Protein AF-A0A098TE13-F1 (afdb_monomer)

Structure (mmCIF, N/CA/C/O backbone):
data_AF-A0A098TE13-F1
#
_entry.id   AF-A0A098TE13-F1
#
loop_
_atom_site.group_PDB
_atom_site.id
_atom_site.type_symbol
_atom_site.label_atom_id
_atom_site.label_alt_id
_atom_site.label_comp_id
_atom_site.label_asym_id
_atom_site.label_entity_id
_atom_site.label_seq_id
_atom_site.pdbx_PDB_ins_code
_atom_site.Cartn_x
_atom_site.Cartn_y
_atom_site.Cartn_z
_atom_site.occupancy
_atom_site.B_iso_or_equiv
_atom_site.auth_seq_id
_atom_site.auth_comp_id
_atom_site.auth_asym_id
_atom_site.auth_atom_id
_atom_site.pdbx_PDB_model_num
ATOM 1 N N . MET A 1 1 ? -8.375 -8.163 -4.486 1.00 88.06 1 MET A N 1
ATOM 2 C CA . MET A 1 1 ? -8.481 -8.149 -3.014 1.00 88.06 1 MET A CA 1
ATOM 3 C C . MET A 1 1 ? -9.708 -7.336 -2.656 1.00 88.06 1 MET A C 1
ATOM 5 O O . MET A 1 1 ? -9.900 -6.307 -3.293 1.00 88.06 1 MET A O 1
ATOM 9 N N . ARG A 1 2 ? -10.515 -7.779 -1.691 1.00 91.25 2 ARG A N 1
ATOM 10 C CA . ARG A 1 2 ? -11.674 -7.034 -1.175 1.00 91.25 2 ARG A CA 1
ATOM 11 C C . ARG A 1 2 ? -11.630 -7.028 0.349 1.00 91.25 2 ARG A C 1
ATOM 13 O O . ARG A 1 2 ? -11.337 -8.060 0.937 1.00 91.25 2 ARG A O 1
ATOM 20 N N . VAL A 1 3 ? -11.891 -5.884 0.976 1.00 93.31 3 VAL A N 1
ATOM 21 C CA . VAL A 1 3 ? -12.069 -5.800 2.432 1.00 93.31 3 VAL A CA 1
ATOM 22 C C . VAL A 1 3 ? -13.539 -6.036 2.764 1.00 93.31 3 VAL A C 1
ATOM 24 O O . VAL A 1 3 ? -14.408 -5.333 2.256 1.00 93.31 3 VAL A O 1
ATOM 27 N N . ASN A 1 4 ? -13.814 -7.033 3.597 1.00 95.44 4 ASN A N 1
ATOM 28 C CA . ASN A 1 4 ? -15.168 -7.346 4.053 1.00 95.44 4 ASN A CA 1
ATOM 29 C C . ASN A 1 4 ? -15.467 -6.613 5.357 1.00 95.44 4 ASN A C 1
ATOM 31 O O . ASN A 1 4 ? -16.554 -6.076 5.540 1.00 95.44 4 ASN A O 1
ATOM 35 N N . ARG A 1 5 ? -14.473 -6.543 6.247 1.00 97.00 5 ARG A N 1
ATOM 36 C CA . ARG A 1 5 ? -14.589 -5.911 7.560 1.00 97.00 5 ARG A CA 1
ATOM 37 C C . ARG A 1 5 ? -13.261 -5.290 7.968 1.00 97.00 5 ARG A C 1
ATOM 39 O O . ARG A 1 5 ? -12.218 -5.894 7.737 1.00 97.00 5 ARG A O 1
ATOM 46 N N . LEU A 1 6 ? -13.291 -4.114 8.589 1.00 98.00 6 LEU A N 1
ATOM 47 C CA . LEU A 1 6 ? -12.129 -3.459 9.194 1.00 98.00 6 LEU A CA 1
ATOM 48 C C . LEU A 1 6 ? -12.367 -3.253 10.693 1.00 98.00 6 LEU A C 1
ATOM 50 O O . LEU A 1 6 ? -13.326 -2.590 11.086 1.00 98.00 6 LEU A O 1
ATOM 54 N N . ASP A 1 7 ? -11.457 -3.769 11.513 1.00 98.00 7 ASP A N 1
ATOM 55 C CA . ASP A 1 7 ? -11.538 -3.765 12.972 1.00 98.00 7 ASP A CA 1
ATOM 56 C C . ASP A 1 7 ? -10.442 -2.870 13.571 1.00 98.00 7 ASP A C 1
ATOM 58 O O . ASP A 1 7 ? -9.271 -3.228 13.678 1.00 98.00 7 ASP A O 1
ATOM 62 N N . LEU A 1 8 ? -10.814 -1.678 14.020 1.00 97.38 8 LEU A N 1
ATOM 63 C CA . LEU A 1 8 ? -9.940 -0.744 14.729 1.00 97.38 8 LEU A CA 1
ATOM 64 C C . LEU A 1 8 ? -10.023 -1.026 16.238 1.00 97.38 8 LEU A C 1
ATOM 66 O O . LEU A 1 8 ? -10.543 -0.221 17.013 1.00 97.38 8 LEU A O 1
ATOM 70 N N . THR A 1 9 ? -9.525 -2.201 16.645 1.00 96.56 9 THR A N 1
ATOM 71 C CA . THR A 1 9 ? -9.597 -2.705 18.029 1.00 96.56 9 THR A CA 1
ATOM 72 C C . THR A 1 9 ? -8.933 -1.744 19.015 1.00 96.56 9 THR A C 1
ATOM 74 O O . THR A 1 9 ? -9.526 -1.359 20.018 1.00 96.56 9 THR A O 1
ATOM 77 N N . ARG A 1 10 ? -7.691 -1.329 18.743 1.00 97.38 10 ARG A N 1
ATOM 78 C CA . ARG A 1 10 ? -6.937 -0.379 19.578 1.00 97.38 10 ARG A CA 1
ATOM 79 C C . ARG A 1 10 ? -6.013 0.434 18.689 1.00 97.38 10 ARG A C 1
ATOM 81 O O . ARG A 1 10 ? -4.853 0.070 18.498 1.00 97.38 10 ARG A O 1
ATOM 88 N N . TYR A 1 11 ? -6.529 1.504 18.093 1.00 97.50 11 TYR A N 1
ATOM 89 C CA . TYR A 1 11 ? -5.761 2.288 17.128 1.00 97.50 11 TYR A CA 1
ATOM 90 C C . TYR A 1 11 ? -6.202 3.748 17.079 1.00 97.50 11 TYR A C 1
ATOM 92 O O . TYR A 1 11 ? -7.371 4.054 16.832 1.00 97.50 11 TYR A O 1
ATOM 100 N N . GLY A 1 12 ? -5.259 4.671 17.278 1.00 95.19 12 GLY A N 1
ATOM 101 C CA . GLY A 1 12 ? -5.549 6.097 17.307 1.00 95.19 12 GLY A CA 1
ATOM 102 C C . GLY A 1 12 ? -6.627 6.409 18.338 1.00 95.19 12 GLY A C 1
ATOM 103 O O . GLY A 1 12 ? -6.461 6.129 19.520 1.00 95.19 12 GLY A O 1
ATOM 104 N N . LYS A 1 13 ? -7.744 6.975 17.870 1.00 95.06 13 LYS A N 1
ATOM 105 C CA . LYS A 1 13 ? -8.897 7.351 18.702 1.00 95.06 13 LYS A CA 1
ATOM 106 C C . LYS A 1 13 ? -9.920 6.232 18.876 1.00 95.06 13 LYS A C 1
ATOM 108 O O . LYS A 1 13 ? -10.878 6.408 19.621 1.00 95.06 13 LYS A O 1
ATOM 113 N N . PHE A 1 14 ? -9.768 5.132 18.146 1.00 96.62 14 PHE A N 1
ATOM 114 C CA . PHE A 1 14 ? -10.732 4.044 18.131 1.00 96.62 14 PHE A CA 1
ATOM 115 C C . PHE A 1 14 ? -10.405 3.011 19.205 1.00 96.62 14 PHE A C 1
ATOM 117 O O . PHE A 1 14 ? -9.239 2.673 19.426 1.00 96.62 14 PHE A O 1
ATOM 124 N N . THR A 1 15 ? -11.458 2.503 19.836 1.00 97.25 15 THR A N 1
ATOM 125 C CA . THR A 1 15 ? -11.429 1.373 20.763 1.00 97.25 15 THR A CA 1
ATOM 126 C C . THR A 1 15 ? -12.583 0.462 20.376 1.00 97.25 15 THR A C 1
ATOM 128 O O . THR A 1 15 ? -13.727 0.913 20.389 1.00 97.25 15 THR A O 1
ATOM 131 N N . ASP A 1 16 ? -12.269 -0.772 19.990 1.00 96.88 16 ASP A N 1
ATOM 132 C CA . ASP A 1 16 ? -13.213 -1.816 19.583 1.00 96.88 16 ASP A CA 1
ATOM 133 C C . ASP A 1 16 ? -14.245 -1.337 18.543 1.00 96.88 16 ASP A C 1
ATOM 135 O O . ASP A 1 16 ? -15.436 -1.634 18.628 1.00 96.88 16 ASP A O 1
ATOM 139 N N . HIS A 1 17 ? -13.784 -0.555 17.557 1.00 96.88 17 HIS A N 1
ATOM 140 C CA . HIS A 1 17 ? -14.633 -0.046 16.482 1.00 96.88 17 HIS A CA 1
ATOM 141 C C . HIS A 1 17 ? -14.510 -0.907 15.226 1.00 96.88 17 HIS A C 1
ATOM 143 O O . HIS A 1 17 ? -13.407 -1.104 14.723 1.00 96.88 17 HIS A O 1
ATOM 149 N N . THR A 1 18 ? -15.643 -1.347 14.690 1.00 97.12 18 THR A N 1
ATOM 150 C CA . THR A 1 18 ? -15.711 -2.198 13.500 1.00 97.12 18 THR A CA 1
ATOM 151 C C . THR A 1 18 ? -16.524 -1.526 12.405 1.00 97.12 18 THR A C 1
ATOM 153 O O . THR A 1 18 ? -17.584 -0.953 12.664 1.00 97.12 18 THR A O 1
ATOM 156 N N . ILE A 1 19 ? -16.030 -1.635 11.176 1.00 96.50 19 ILE A N 1
ATOM 157 C CA . ILE A 1 19 ? -16.737 -1.242 9.962 1.00 96.50 19 ILE A CA 1
ATOM 158 C C . ILE A 1 19 ? -16.922 -2.487 9.114 1.00 96.50 19 ILE A C 1
ATOM 160 O O . ILE A 1 19 ? -15.952 -3.069 8.634 1.00 96.50 19 ILE A O 1
ATOM 164 N N . ASP A 1 20 ? -18.178 -2.883 8.957 1.00 95.94 20 ASP A N 1
ATOM 165 C CA . ASP A 1 20 ? -18.595 -4.004 8.127 1.00 95.94 20 ASP A CA 1
ATOM 166 C C . ASP A 1 20 ? -19.061 -3.474 6.764 1.00 95.94 20 ASP A C 1
ATOM 168 O O . ASP A 1 20 ? -19.946 -2.617 6.686 1.00 95.94 20 ASP A O 1
ATOM 172 N N . PHE A 1 21 ? -18.431 -3.957 5.696 1.00 94.12 21 PHE A N 1
ATOM 173 C CA . PHE A 1 21 ? -18.768 -3.626 4.313 1.00 94.12 21 PHE A CA 1
ATOM 174 C C . PHE A 1 21 ? -19.781 -4.617 3.718 1.00 94.12 21 PHE A C 1
ATOM 176 O O . PHE A 1 21 ? -20.260 -4.424 2.603 1.00 94.12 21 PHE A O 1
ATOM 183 N N . GLY A 1 22 ? -20.158 -5.661 4.457 1.00 90.44 22 GLY A N 1
ATOM 184 C CA . GLY A 1 22 ? -21.118 -6.669 4.034 1.00 90.44 22 GLY A CA 1
ATOM 185 C C . GLY A 1 22 ? -20.612 -7.546 2.886 1.00 90.44 22 GLY A C 1
ATOM 186 O O . GLY A 1 22 ? -19.499 -7.395 2.373 1.00 90.44 22 GLY A O 1
ATOM 187 N N . ALA A 1 23 ? -21.455 -8.489 2.467 1.00 87.94 23 ALA A N 1
ATOM 188 C CA . ALA A 1 23 ? -21.165 -9.373 1.343 1.00 87.94 23 ALA A CA 1
ATOM 189 C C . ALA A 1 23 ? -21.354 -8.657 -0.002 1.00 87.94 23 ALA A C 1
ATOM 191 O O . ALA A 1 23 ? -22.304 -7.893 -0.188 1.00 87.94 23 ALA A O 1
ATOM 192 N N . HIS A 1 24 ? -20.489 -8.967 -0.968 1.00 85.94 24 HIS A N 1
ATOM 193 C CA . HIS A 1 24 ? -20.655 -8.495 -2.338 1.00 85.94 24 HIS A CA 1
ATOM 194 C C . HIS A 1 24 ? -21.926 -9.093 -2.971 1.00 85.94 24 HIS A C 1
ATOM 196 O O . HIS A 1 24 ? -22.079 -10.314 -3.049 1.00 85.94 24 HIS A O 1
ATOM 202 N N .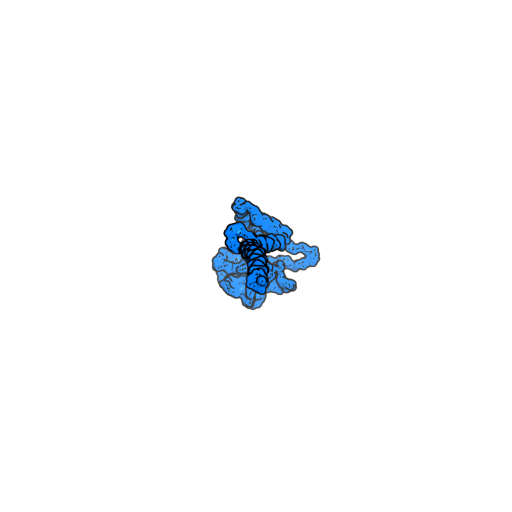 ALA A 1 25 ? -22.836 -8.238 -3.445 1.00 82.19 25 ALA A N 1
ATOM 203 C CA . ALA A 1 25 ? -24.060 -8.667 -4.115 1.00 82.19 25 ALA A CA 1
ATOM 204 C C . ALA A 1 25 ? -23.790 -9.012 -5.596 1.00 82.19 25 ALA A C 1
ATOM 206 O O . ALA A 1 25 ? -23.314 -8.145 -6.336 1.00 82.19 25 ALA A O 1
ATOM 207 N N . PRO A 1 26 ? -24.138 -10.225 -6.076 1.00 81.38 26 PRO A N 1
ATOM 208 C CA . PRO A 1 26 ? -23.951 -10.599 -7.476 1.00 81.38 26 PRO A CA 1
ATOM 209 C C . PRO A 1 26 ? -24.656 -9.626 -8.430 1.00 81.38 26 PRO A C 1
ATOM 211 O O . PRO A 1 26 ? -25.863 -9.409 -8.329 1.00 81.38 26 PRO A O 1
ATOM 214 N N . GLY A 1 27 ? -23.903 -9.046 -9.368 1.00 81.00 27 GLY A N 1
ATOM 215 C CA . GLY A 1 27 ? -24.423 -8.084 -10.349 1.00 81.00 27 GLY A CA 1
ATOM 216 C C . GLY A 1 27 ? -24.595 -6.651 -9.828 1.00 81.00 27 GLY A C 1
ATOM 217 O O . GLY A 1 27 ? -25.074 -5.799 -10.576 1.00 81.00 27 GLY A O 1
ATOM 218 N N . GLY A 1 28 ? -24.208 -6.374 -8.578 1.00 82.31 28 GLY A N 1
ATOM 219 C CA . GLY A 1 28 ? -24.191 -5.037 -7.985 1.00 82.31 28 GLY A CA 1
ATOM 220 C C . GLY A 1 28 ? -22.817 -4.359 -8.042 1.00 82.31 28 GLY A C 1
ATOM 221 O O . GLY A 1 28 ? -21.793 -4.991 -8.296 1.00 82.31 28 GLY A O 1
ATOM 222 N N . CYS A 1 29 ? -22.794 -3.050 -7.785 1.00 85.56 29 CYS A N 1
ATOM 223 C CA . CYS A 1 29 ? -21.560 -2.293 -7.568 1.00 85.56 29 CYS A CA 1
ATOM 224 C C . CYS A 1 29 ? -21.095 -2.447 -6.110 1.00 85.56 29 CYS A C 1
ATOM 226 O O . CYS A 1 29 ? -21.915 -2.384 -5.197 1.00 85.56 29 CYS A O 1
ATOM 228 N N . ASP A 1 30 ? -19.789 -2.612 -5.895 1.00 88.12 30 ASP A N 1
ATOM 229 C CA . ASP A 1 30 ? -19.157 -2.744 -4.573 1.00 88.12 30 ASP A CA 1
ATOM 230 C C . ASP A 1 30 ? -18.579 -1.393 -4.111 1.00 88.12 30 ASP A C 1
ATOM 232 O O . ASP A 1 30 ? -17.371 -1.219 -3.959 1.00 88.12 30 ASP A O 1
ATOM 236 N N . LEU A 1 31 ? -19.451 -0.385 -3.993 1.00 88.94 31 LEU A N 1
ATOM 237 C CA . LEU A 1 31 ? -19.089 0.978 -3.595 1.00 88.94 31 LEU A CA 1
ATOM 238 C C . LEU A 1 31 ? -19.572 1.267 -2.173 1.00 88.94 31 LEU A C 1
ATOM 240 O O . LEU A 1 31 ? -20.774 1.284 -1.906 1.00 88.94 31 LEU A O 1
ATOM 244 N N . HIS A 1 32 ? -18.633 1.596 -1.289 1.00 90.06 32 HIS A N 1
ATOM 245 C CA . HIS A 1 32 ? -18.914 1.975 0.093 1.00 90.06 32 HIS A CA 1
ATOM 246 C C . HIS A 1 32 ? -18.490 3.420 0.353 1.00 90.06 32 HIS A C 1
ATOM 248 O O . HIS A 1 32 ? -17.378 3.822 0.014 1.00 90.06 32 HIS A O 1
ATOM 254 N N . ILE A 1 33 ? -19.369 4.203 0.984 1.00 90.94 33 ILE A N 1
ATOM 255 C CA . ILE A 1 33 ? -19.099 5.598 1.347 1.00 90.94 33 ILE A CA 1
ATOM 256 C C . ILE A 1 33 ? -19.052 5.706 2.869 1.00 90.94 33 ILE A C 1
ATOM 258 O O . ILE A 1 33 ? -20.076 5.597 3.542 1.00 90.94 33 ILE A O 1
ATOM 262 N N . VAL A 1 34 ? -17.861 5.967 3.409 1.00 90.31 34 VAL A N 1
ATOM 263 C CA . VAL A 1 34 ? -17.668 6.278 4.830 1.00 90.31 34 VAL A CA 1
ATOM 264 C C . VAL A 1 34 ? -17.617 7.793 4.988 1.00 90.31 34 VAL A C 1
ATOM 266 O O . VAL A 1 34 ? -16.667 8.443 4.554 1.00 90.31 34 VAL A O 1
ATOM 269 N N . TYR A 1 35 ? -18.640 8.370 5.615 1.00 91.25 35 TYR A N 1
ATOM 270 C CA . TYR A 1 35 ? -18.755 9.815 5.799 1.00 91.25 35 TYR A CA 1
ATOM 271 C C . TYR A 1 35 ? -18.987 10.182 7.266 1.00 91.25 35 TYR A C 1
ATOM 273 O O . TYR A 1 35 ? -19.391 9.367 8.090 1.00 91.25 35 TYR A O 1
ATOM 281 N N . GLY A 1 36 ? -18.706 11.437 7.599 1.00 89.94 36 GLY A N 1
ATOM 282 C CA . GLY A 1 36 ? -18.908 11.979 8.937 1.00 89.94 36 GLY A CA 1
ATOM 283 C C . GLY A 1 36 ? -18.271 13.360 9.081 1.00 89.94 36 GLY A C 1
ATOM 284 O O . GLY A 1 36 ? -17.546 13.785 8.174 1.00 89.94 36 GLY A O 1
ATOM 285 N N . PRO A 1 37 ? -18.497 14.055 10.209 1.00 90.88 37 PRO A N 1
ATOM 286 C CA . PRO A 1 37 ? -17.902 15.362 10.486 1.00 90.88 37 PRO A CA 1
ATOM 287 C C . PRO A 1 37 ? -16.369 15.371 10.396 1.00 90.88 37 PRO A C 1
ATOM 289 O O . PRO A 1 37 ? -15.708 14.322 10.400 1.00 90.88 37 PRO A O 1
ATOM 292 N N . ASN A 1 38 ? -15.775 16.563 10.332 1.00 85.00 38 ASN A N 1
ATOM 293 C CA . ASN A 1 38 ? -14.333 16.702 10.547 1.00 85.00 38 ASN A CA 1
ATOM 294 C C . ASN A 1 38 ? -13.958 16.120 11.916 1.00 85.00 38 ASN A C 1
ATOM 296 O O . ASN A 1 38 ? -14.789 16.065 12.818 1.00 85.00 38 ASN A O 1
ATOM 300 N N . GLU A 1 39 ? -12.748 15.564 12.020 1.00 85.75 39 GLU A N 1
ATOM 301 C CA . GLU A 1 39 ? -12.248 14.891 13.235 1.00 85.75 39 GLU A CA 1
ATOM 302 C C . GLU A 1 39 ? -13.025 13.625 13.656 1.00 85.75 39 GLU A C 1
ATOM 304 O O . GLU A 1 39 ? -12.650 12.940 14.613 1.00 85.75 39 GLU A O 1
ATOM 309 N N . ALA A 1 40 ? -14.032 13.193 12.883 1.00 87.12 40 ALA A N 1
ATOM 310 C CA . ALA A 1 40 ? -14.743 11.930 13.108 1.00 87.12 40 ALA A CA 1
ATOM 311 C C . ALA A 1 40 ? -13.833 10.690 13.019 1.00 87.12 40 ALA A C 1
ATOM 313 O O . ALA A 1 40 ? -14.211 9.626 13.496 1.00 87.12 40 ALA A O 1
ATOM 314 N N . GLY A 1 41 ? -12.594 10.840 12.537 1.00 89.62 41 GLY A N 1
ATOM 315 C CA . GLY A 1 41 ? -11.587 9.777 12.495 1.00 89.62 41 GLY A CA 1
ATOM 316 C C . GLY A 1 41 ? -11.429 9.128 11.125 1.00 89.62 41 GLY A C 1
ATOM 317 O O . GLY A 1 41 ? -10.791 8.091 11.038 1.00 89.62 41 GLY A O 1
ATOM 318 N N . LYS A 1 42 ? -11.965 9.735 10.058 1.00 91.50 42 LYS A N 1
ATOM 319 C CA . LYS A 1 42 ? -11.839 9.240 8.674 1.00 91.50 42 LYS A CA 1
ATOM 320 C C . LYS A 1 42 ? -10.372 9.068 8.254 1.00 91.50 42 LYS A C 1
ATOM 322 O O . LYS A 1 42 ? -9.984 8.000 7.800 1.00 91.50 42 LYS A O 1
ATOM 327 N N . SER A 1 43 ? -9.533 10.076 8.506 1.00 88.88 43 SER A N 1
ATOM 328 C CA . SER A 1 43 ? -8.092 10.001 8.222 1.00 88.88 43 SER A CA 1
ATOM 329 C C . SER A 1 43 ? -7.383 8.970 9.106 1.00 88.88 43 SER A C 1
ATOM 331 O O . SER A 1 43 ? -6.502 8.257 8.637 1.00 88.88 43 SER A O 1
ATOM 333 N N . THR A 1 44 ? -7.792 8.839 10.374 1.00 93.00 44 THR A N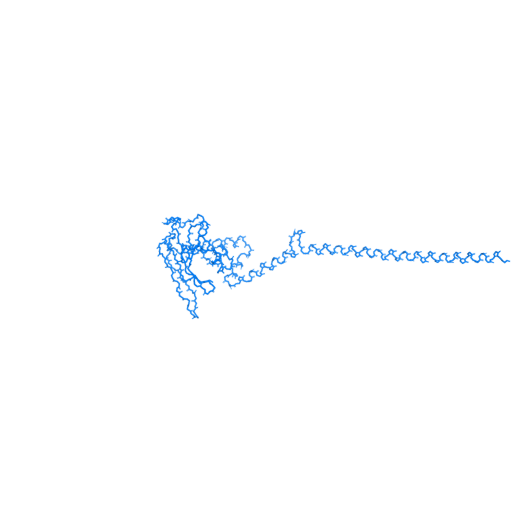 1
ATOM 334 C CA . THR A 1 44 ? -7.276 7.809 11.293 1.00 93.00 44 THR A CA 1
ATOM 335 C C . THR A 1 44 ? -7.624 6.402 10.807 1.00 93.00 44 THR A C 1
ATOM 337 O O . THR A 1 44 ? -6.771 5.526 10.824 1.00 93.00 44 THR A O 1
ATOM 340 N N . LEU A 1 45 ? -8.854 6.189 10.342 1.00 93.94 45 LEU A N 1
ATOM 341 C CA . LEU A 1 45 ? -9.328 4.931 9.769 1.00 93.94 45 LEU A CA 1
ATOM 342 C C . LEU A 1 45 ? -8.525 4.568 8.522 1.00 93.94 45 LEU A C 1
ATOM 344 O O . LEU A 1 45 ? -8.026 3.450 8.431 1.00 93.94 45 LEU A O 1
ATOM 348 N N . PHE A 1 46 ? -8.346 5.516 7.599 1.00 91.94 46 PHE A N 1
ATOM 349 C CA . PHE A 1 46 ? -7.566 5.283 6.385 1.00 91.94 46 PHE A CA 1
ATOM 350 C C . PHE A 1 46 ? -6.103 4.942 6.699 1.00 91.94 46 PHE A C 1
ATOM 352 O O . PHE A 1 46 ? -5.547 4.002 6.139 1.00 91.94 46 PHE A O 1
ATOM 359 N N . ASN A 1 47 ? -5.489 5.634 7.661 1.00 92.75 47 ASN A N 1
ATOM 360 C CA . ASN A 1 47 ? -4.145 5.278 8.116 1.00 92.75 47 ASN A CA 1
ATOM 361 C C . ASN A 1 47 ? -4.100 3.911 8.806 1.00 92.75 47 ASN A C 1
ATOM 363 O O . ASN A 1 47 ? -3.145 3.171 8.595 1.00 92.75 47 ASN A O 1
ATOM 367 N N . GLY A 1 48 ? -5.140 3.543 9.559 1.00 95.25 48 GLY A N 1
ATOM 368 C CA . GLY A 1 48 ? -5.274 2.204 10.129 1.00 95.25 48 GLY A CA 1
ATOM 369 C C . GLY A 1 48 ? -5.329 1.119 9.052 1.00 95.25 48 GLY A C 1
ATOM 370 O O . GLY A 1 48 ? -4.665 0.094 9.176 1.00 95.25 48 GLY A O 1
ATOM 371 N N . TRP A 1 49 ? -6.038 1.375 7.950 1.00 95.12 49 TRP A N 1
ATOM 372 C CA . TRP A 1 49 ? -6.035 0.497 6.780 1.00 95.12 49 TRP A CA 1
ATOM 373 C C . TRP A 1 49 ? -4.635 0.356 6.161 1.00 95.12 49 TRP A C 1
ATOM 375 O O . TRP A 1 49 ? -4.167 -0.760 5.945 1.00 95.12 49 TRP A O 1
ATOM 385 N N . LEU A 1 50 ? -3.919 1.462 5.940 1.00 93.56 50 LEU A N 1
ATOM 386 C CA . LEU A 1 50 ? -2.545 1.404 5.423 1.00 93.56 50 LEU A CA 1
ATOM 387 C C . LEU A 1 50 ? -1.595 0.671 6.382 1.00 93.56 50 LEU A C 1
ATOM 389 O O . LEU A 1 50 ? -0.747 -0.107 5.949 1.00 93.56 50 LEU A O 1
ATOM 393 N N . ASP A 1 51 ? -1.727 0.897 7.686 1.00 95.69 51 ASP A N 1
ATOM 394 C CA . ASP A 1 51 ? -0.910 0.242 8.706 1.00 95.69 51 ASP A CA 1
ATOM 395 C C . ASP A 1 51 ? -1.193 -1.258 8.805 1.00 95.69 51 ASP A C 1
ATOM 397 O O . ASP A 1 51 ? -0.271 -2.038 9.039 1.00 95.69 51 ASP A O 1
ATOM 401 N N . LEU A 1 52 ? -2.434 -1.691 8.587 1.00 96.31 52 LEU A N 1
ATOM 402 C CA . LEU A 1 52 ? -2.762 -3.107 8.460 1.00 96.31 52 LEU A CA 1
ATOM 403 C C . LEU A 1 52 ? -2.007 -3.737 7.278 1.00 96.31 52 LEU A C 1
ATOM 405 O O . LEU A 1 52 ? -1.329 -4.755 7.459 1.00 96.31 52 LEU A O 1
ATOM 409 N N . LEU A 1 53 ? -2.090 -3.105 6.102 1.00 93.56 53 LEU A N 1
ATOM 410 C CA . LEU A 1 53 ? -1.489 -3.596 4.859 1.00 93.56 53 LEU A CA 1
ATOM 411 C C . LEU A 1 53 ? 0.043 -3.634 4.906 1.00 93.56 53 LEU A C 1
ATOM 413 O O . LEU A 1 53 ? 0.644 -4.646 4.554 1.00 93.56 53 LEU A O 1
ATOM 417 N N . PHE A 1 54 ? 0.669 -2.548 5.361 1.00 92.88 54 PHE A N 1
ATOM 418 C CA . PHE A 1 54 ? 2.115 -2.321 5.225 1.00 92.88 54 PHE A CA 1
ATOM 419 C C . PHE A 1 54 ? 2.882 -2.371 6.552 1.00 92.88 54 PHE A C 1
ATOM 421 O O . PHE A 1 54 ? 4.104 -2.236 6.574 1.00 92.88 54 PHE A O 1
ATOM 428 N N . GLY A 1 55 ? 2.175 -2.569 7.663 1.00 94.75 55 GLY A N 1
ATOM 429 C CA . GLY A 1 55 ? 2.735 -2.572 9.007 1.00 94.75 55 GLY A CA 1
ATOM 430 C C . GLY A 1 55 ? 2.660 -1.212 9.704 1.00 94.75 55 GLY A C 1
ATOM 431 O O . GLY A 1 55 ? 2.665 -0.149 9.083 1.00 94.75 55 GLY A O 1
ATOM 432 N N . ILE A 1 56 ? 2.620 -1.252 11.039 1.00 95.25 56 ILE A N 1
ATOM 433 C CA . ILE A 1 56 ? 2.633 -0.049 11.878 1.00 95.25 56 ILE A CA 1
ATOM 434 C C . ILE A 1 56 ? 4.084 0.427 12.040 1.00 95.25 56 ILE A C 1
ATOM 436 O O . ILE A 1 56 ? 4.904 -0.233 12.698 1.00 95.25 56 ILE A O 1
ATOM 440 N N . GLY A 1 57 ? 4.382 1.604 11.481 1.00 90.56 57 GLY A N 1
ATOM 441 C CA . GLY A 1 57 ? 5.715 2.215 11.467 1.00 90.56 57 GLY A CA 1
ATOM 442 C C . GLY A 1 57 ? 6.376 2.320 12.847 1.00 90.56 57 GLY A C 1
ATOM 443 O O . GLY A 1 57 ? 5.707 2.313 13.880 1.00 90.56 57 GLY A O 1
ATOM 444 N N . ALA A 1 58 ? 7.713 2.379 12.889 1.00 89.12 58 ALA A N 1
ATOM 445 C CA . ALA A 1 58 ? 8.499 2.405 14.131 1.00 89.12 58 ALA A CA 1
ATOM 446 C C . ALA A 1 58 ? 8.055 3.512 15.105 1.00 89.12 58 ALA A C 1
ATOM 448 O O . ALA A 1 58 ? 7.917 3.252 16.300 1.00 89.12 58 ALA A O 1
ATOM 449 N N . GLN A 1 59 ? 7.781 4.702 14.570 1.00 88.62 59 GLN A N 1
ATOM 450 C CA . GLN A 1 59 ? 7.250 5.857 15.285 1.00 88.62 59 GLN A CA 1
ATOM 451 C C . GLN A 1 59 ? 5.868 6.197 14.718 1.00 88.62 59 GLN A C 1
ATOM 453 O O . GLN A 1 59 ? 5.753 6.968 13.772 1.00 88.62 59 GLN A O 1
ATOM 458 N N . SER A 1 60 ? 4.822 5.567 15.253 1.00 90.69 60 SER A N 1
ATOM 459 C CA . SER A 1 60 ? 3.445 5.857 14.844 1.00 90.69 60 SER A CA 1
ATOM 460 C C . SER A 1 60 ? 2.866 6.959 15.726 1.00 90.69 60 SER A C 1
ATOM 462 O O . SER A 1 60 ? 2.903 6.849 16.950 1.00 90.69 60 SER A O 1
ATOM 464 N N . SER A 1 61 ? 2.292 7.996 15.116 1.00 92.50 61 SER A N 1
ATOM 465 C CA . SER A 1 61 ? 1.572 9.066 15.821 1.00 92.50 61 SER A CA 1
ATOM 466 C C . SER A 1 61 ? 0.187 8.635 16.325 1.00 92.50 61 SER A C 1
ATOM 468 O O . SER A 1 61 ? -0.465 9.385 17.046 1.00 92.50 61 SER A O 1
ATOM 470 N N . TYR A 1 62 ? -0.268 7.422 15.992 1.00 94.19 62 TYR A N 1
ATOM 471 C CA . TYR A 1 62 ? -1.591 6.896 16.347 1.00 94.19 62 TYR A CA 1
ATOM 472 C C . TYR A 1 62 ? -1.625 6.142 17.689 1.00 94.19 62 TYR A C 1
ATOM 474 O O . TYR A 1 62 ? -2.540 5.361 17.944 1.00 94.19 62 TYR A O 1
ATOM 482 N N . ASN A 1 63 ? -0.647 6.371 18.567 1.00 93.62 63 ASN A N 1
ATOM 483 C CA . ASN A 1 63 ? -0.559 5.759 19.899 1.00 93.62 63 ASN A CA 1
ATOM 484 C C . ASN A 1 63 ? -1.097 6.647 21.038 1.00 93.62 63 ASN A C 1
ATOM 486 O O . ASN A 1 63 ? -0.867 6.350 22.209 1.00 93.62 63 ASN A O 1
ATOM 490 N N . PHE A 1 64 ? -1.786 7.744 20.717 1.00 92.00 64 PHE A N 1
ATOM 491 C CA . PHE A 1 64 ? -2.188 8.755 21.701 1.00 92.00 64 PHE A CA 1
ATOM 492 C C . PHE A 1 64 ? -3.174 8.246 22.765 1.00 92.00 64 PHE A C 1
ATOM 494 O O . PHE A 1 64 ? -3.100 8.690 23.906 1.00 92.00 64 PHE A O 1
ATOM 501 N N . LEU A 1 65 ? -4.072 7.314 22.420 1.00 95.25 65 LEU A N 1
ATOM 502 C CA . LEU A 1 65 ? -4.961 6.651 23.388 1.00 95.25 65 LEU A CA 1
ATOM 503 C C . LEU A 1 65 ? -4.432 5.276 23.817 1.00 95.25 65 LEU A C 1
ATOM 505 O O . LEU A 1 65 ? -4.611 4.864 24.962 1.00 95.25 65 LEU A O 1
ATOM 509 N N . HIS A 1 66 ? -3.774 4.566 22.897 1.00 96.00 66 HIS A N 1
ATOM 510 C CA . HIS A 1 66 ? -3.335 3.183 23.079 1.00 96.00 66 HIS A CA 1
ATOM 511 C C . HIS A 1 66 ? -1.811 3.083 22.964 1.00 96.00 66 HIS A C 1
ATOM 513 O O . HIS A 1 66 ? -1.275 3.298 21.875 1.00 96.00 66 HIS A O 1
ATOM 519 N N . PRO A 1 67 ? -1.093 2.704 24.039 1.00 95.12 67 PRO A N 1
ATOM 520 C CA . PRO A 1 67 ? 0.348 2.482 23.979 1.00 95.12 67 PRO A CA 1
ATOM 521 C C . PRO A 1 67 ? 0.729 1.436 22.929 1.00 95.12 67 PRO A C 1
ATOM 523 O O . PRO A 1 67 ? -0.020 0.488 22.693 1.00 95.12 67 PRO A O 1
ATOM 526 N N . TYR A 1 68 ? 1.934 1.552 22.362 1.00 95.81 68 TYR A N 1
ATOM 527 C CA . TYR A 1 68 ? 2.429 0.667 21.299 1.00 95.81 68 TYR A CA 1
ATOM 528 C C . TYR A 1 68 ? 2.166 -0.832 21.515 1.00 95.81 68 TYR A C 1
ATOM 530 O O . TYR A 1 68 ? 1.631 -1.446 20.596 1.00 95.81 68 TYR A O 1
ATOM 538 N N . PRO A 1 69 ? 2.445 -1.444 22.686 1.00 95.25 69 PRO A N 1
ATOM 539 C CA . PRO A 1 69 ? 2.212 -2.880 22.879 1.00 95.25 69 PRO A CA 1
ATOM 540 C C . PRO A 1 69 ? 0.748 -3.311 22.731 1.00 95.25 69 PRO A C 1
ATOM 542 O O . PRO A 1 69 ? 0.482 -4.482 22.475 1.00 95.25 69 PRO A O 1
ATOM 545 N N . ASN A 1 70 ? -0.185 -2.371 22.885 1.00 95.69 70 ASN A N 1
ATOM 546 C CA . ASN A 1 70 ? -1.619 -2.621 22.839 1.00 95.69 70 ASN A CA 1
ATOM 547 C C . ASN A 1 70 ? -2.225 -2.301 21.470 1.00 95.69 70 ASN A C 1
ATOM 549 O O . ASN A 1 70 ? -3.395 -2.611 21.262 1.00 95.69 70 ASN A O 1
ATOM 553 N N . MET A 1 71 ? -1.477 -1.666 20.560 1.00 97.75 71 MET A N 1
ATOM 554 C CA . MET A 1 71 ? -2.009 -1.288 19.255 1.00 97.75 71 MET A CA 1
ATOM 555 C C . MET A 1 71 ? -2.335 -2.525 18.422 1.00 97.75 71 MET A C 1
ATOM 557 O O . MET A 1 71 ? -1.476 -3.390 18.217 1.00 97.75 71 MET A O 1
ATOM 561 N N . ARG A 1 72 ? -3.571 -2.579 17.923 1.00 97.81 72 ARG A N 1
ATOM 562 C CA . ARG A 1 72 ? -4.110 -3.717 17.177 1.00 97.81 72 ARG A CA 1
ATOM 563 C C . ARG A 1 72 ? -5.141 -3.251 16.157 1.00 97.81 72 ARG A C 1
ATOM 565 O O . ARG A 1 72 ? -6.045 -2.486 16.498 1.00 97.81 72 ARG A O 1
ATOM 572 N N . ILE A 1 73 ? -4.992 -3.742 14.932 1.00 98.25 73 ILE A N 1
ATOM 573 C CA . ILE A 1 73 ? -5.886 -3.504 13.799 1.00 98.25 73 ILE A CA 1
ATOM 574 C C . ILE A 1 73 ? -6.197 -4.868 13.191 1.00 98.25 73 ILE A C 1
ATOM 576 O O . ILE A 1 73 ? -5.267 -5.611 12.896 1.00 98.25 73 ILE A O 1
ATOM 580 N N . GLY A 1 74 ? -7.464 -5.212 13.025 1.00 98.00 74 GLY A N 1
ATOM 581 C CA . GLY A 1 74 ? -7.912 -6.431 12.363 1.00 98.00 74 GLY A CA 1
ATOM 582 C C . GLY A 1 74 ? -8.627 -6.132 11.053 1.00 98.00 74 GLY A C 1
ATOM 583 O O . GLY A 1 74 ? -9.060 -5.003 10.824 1.00 98.00 74 GLY A O 1
ATOM 584 N N . ALA A 1 75 ? -8.752 -7.134 10.195 1.00 97.94 75 ALA A N 1
ATOM 585 C CA . ALA A 1 75 ? -9.670 -7.110 9.070 1.00 97.94 75 ALA A CA 1
ATOM 586 C C . ALA A 1 75 ? -9.975 -8.519 8.572 1.00 97.94 75 ALA A C 1
ATOM 588 O O . ALA A 1 75 ? -9.105 -9.393 8.574 1.00 97.94 75 ALA A O 1
ATOM 589 N N . GLU A 1 76 ? -11.170 -8.663 8.014 1.00 97.06 76 GLU A N 1
ATOM 590 C CA . GLU A 1 76 ? -11.529 -9.791 7.168 1.00 97.06 76 GLU A CA 1
ATOM 591 C C . GLU A 1 76 ? -11.373 -9.369 5.701 1.00 97.06 76 GLU A C 1
ATOM 593 O O . GLU A 1 76 ? -11.937 -8.356 5.268 1.00 97.06 76 GLU A O 1
ATOM 598 N N . ILE A 1 77 ? -10.565 -10.111 4.942 1.00 95.25 77 ILE A N 1
ATOM 599 C CA . ILE A 1 77 ? -10.190 -9.765 3.568 1.00 95.25 77 ILE A CA 1
ATOM 600 C C . ILE A 1 77 ? -10.328 -10.990 2.664 1.00 95.25 77 ILE A C 1
ATOM 602 O O . ILE A 1 77 ? -9.799 -12.061 2.967 1.00 95.25 77 ILE A O 1
ATOM 606 N N . ASP A 1 78 ? -10.952 -10.797 1.504 1.00 92.38 78 ASP A N 1
ATOM 607 C CA . ASP A 1 78 ? -10.982 -11.778 0.424 1.00 92.38 78 ASP A CA 1
ATOM 608 C C . ASP A 1 78 ? -9.773 -11.600 -0.506 1.00 92.38 78 ASP A C 1
ATOM 610 O O . ASP A 1 78 ? -9.591 -10.567 -1.175 1.00 92.38 78 ASP A O 1
ATOM 614 N N . ILE A 1 79 ? -8.944 -12.641 -0.589 1.00 89.81 79 ILE A N 1
ATOM 615 C CA . ILE A 1 79 ? -7.759 -12.699 -1.452 1.00 89.81 79 ILE A CA 1
ATOM 616 C C . ILE A 1 79 ? -7.806 -14.001 -2.246 1.00 89.81 79 ILE A C 1
ATOM 618 O O . ILE A 1 79 ? -7.824 -15.086 -1.678 1.00 89.81 79 ILE A O 1
ATOM 622 N N . GLY A 1 80 ? -7.827 -13.905 -3.578 1.00 85.12 80 GLY A N 1
ATOM 623 C CA . GLY A 1 80 ? -7.832 -15.091 -4.442 1.00 85.12 80 GLY A CA 1
ATOM 624 C C . GLY A 1 80 ? -9.074 -15.981 -4.299 1.00 85.12 80 GLY A C 1
ATOM 625 O O . GLY A 1 80 ? -8.993 -17.166 -4.594 1.00 85.12 80 GLY A O 1
ATOM 626 N N . GLY A 1 81 ? -10.206 -15.427 -3.848 1.00 86.06 81 GLY A N 1
ATOM 627 C CA . GLY A 1 81 ? -11.443 -16.180 -3.605 1.00 86.06 81 GLY A CA 1
ATOM 628 C C . GLY A 1 81 ? -11.521 -16.847 -2.229 1.00 86.06 81 GLY A C 1
ATOM 629 O O . GLY A 1 81 ? -12.506 -17.522 -1.949 1.00 86.06 81 GLY A O 1
ATOM 630 N N . GLU A 1 82 ? -10.519 -16.649 -1.370 1.00 90.19 82 GLU A N 1
ATOM 631 C CA . GLU A 1 82 ? -10.535 -17.112 0.015 1.00 90.19 82 GLU A CA 1
ATOM 632 C C . GLU A 1 82 ? -10.673 -15.936 0.980 1.00 90.19 82 GLU A C 1
ATOM 634 O O . GLU A 1 82 ? -9.897 -14.978 0.921 1.00 90.19 82 GLU A O 1
ATOM 639 N N . THR A 1 83 ? -11.620 -16.056 1.905 1.00 93.38 83 THR A N 1
ATOM 640 C CA . THR A 1 83 ? -11.794 -15.135 3.027 1.00 93.38 83 THR A CA 1
ATOM 641 C C . THR A 1 83 ? -10.796 -15.465 4.128 1.00 93.38 83 THR A C 1
ATOM 643 O O . THR A 1 83 ? -10.691 -16.616 4.565 1.00 93.38 83 THR A O 1
ATOM 646 N N . ARG A 1 84 ? -10.042 -14.463 4.580 1.00 94.56 84 ARG A N 1
ATOM 647 C CA . ARG A 1 84 ? -9.020 -14.619 5.618 1.00 94.56 84 ARG A CA 1
ATOM 648 C C . ARG A 1 84 ? -9.114 -13.505 6.651 1.00 94.56 84 ARG A C 1
ATOM 650 O O . ARG A 1 84 ? -9.300 -12.341 6.311 1.00 94.56 84 ARG A O 1
ATOM 657 N N . GLU A 1 85 ? -8.918 -13.888 7.906 1.00 97.00 85 GLU A N 1
ATOM 658 C CA . GLU A 1 85 ? -8.793 -12.973 9.039 1.00 97.00 85 GLU A CA 1
ATOM 659 C C . GLU A 1 85 ? -7.327 -12.594 9.233 1.00 97.00 85 GLU A C 1
ATOM 661 O O . GLU A 1 85 ? -6.457 -13.466 9.349 1.00 97.00 85 GLU A O 1
ATOM 666 N N . PHE A 1 86 ? -7.067 -11.293 9.287 1.00 97.56 86 PHE A N 1
ATOM 667 C CA . PHE A 1 86 ? -5.745 -10.727 9.498 1.00 97.56 86 PHE A CA 1
ATOM 668 C C . PHE A 1 86 ? -5.752 -9.768 10.668 1.00 97.56 86 PHE A C 1
ATOM 670 O O . PHE A 1 86 ? -6.668 -8.967 10.832 1.00 97.56 86 PHE A O 1
ATOM 677 N N . VAL A 1 87 ? -4.672 -9.789 11.443 1.00 98.06 87 VAL A N 1
ATOM 678 C CA . VAL A 1 87 ? -4.469 -8.836 12.526 1.00 98.06 87 VAL A CA 1
ATOM 679 C C . VAL A 1 87 ? -3.057 -8.289 12.489 1.00 98.06 87 VAL A C 1
ATOM 681 O O . VAL A 1 87 ? -2.078 -9.022 12.571 1.00 98.06 87 VAL A O 1
ATOM 684 N N . ARG A 1 88 ? -2.942 -6.968 12.430 1.00 97.81 88 ARG A N 1
ATOM 685 C CA . ARG A 1 88 ? -1.693 -6.247 12.604 1.00 97.81 88 ARG A CA 1
ATOM 686 C C . ARG A 1 88 ? -1.539 -5.755 14.034 1.00 97.81 88 ARG A C 1
ATOM 688 O O . ARG A 1 88 ? -2.407 -5.069 14.572 1.00 97.81 88 ARG A O 1
ATOM 695 N N . ILE A 1 89 ? -0.375 -6.026 14.611 1.00 97.62 89 ILE A N 1
ATOM 696 C CA . ILE A 1 89 ? 0.064 -5.465 15.892 1.00 97.62 89 ILE A CA 1
ATOM 697 C C . ILE A 1 89 ? 1.364 -4.679 15.730 1.00 97.62 89 ILE A C 1
ATOM 699 O O . ILE A 1 89 ? 2.119 -4.869 14.777 1.00 97.62 89 ILE A O 1
ATOM 703 N N . LYS A 1 90 ? 1.675 -3.794 16.678 1.00 96.31 90 LYS A N 1
ATOM 704 C CA . LYS A 1 90 ? 2.931 -3.034 16.643 1.00 96.31 90 LYS A CA 1
ATOM 705 C C . LYS A 1 90 ? 4.114 -3.916 17.064 1.00 96.31 90 LYS A C 1
ATOM 707 O O . LYS A 1 90 ? 4.410 -4.059 18.248 1.00 96.31 90 LYS A O 1
ATOM 712 N N . ARG A 1 91 ? 4.841 -4.466 16.087 1.00 94.06 91 ARG A N 1
ATOM 713 C CA . ARG A 1 91 ? 6.121 -5.184 16.270 1.00 94.06 91 ARG A CA 1
ATOM 714 C C . ARG A 1 91 ? 7.062 -4.918 15.093 1.00 94.06 91 ARG A C 1
ATOM 716 O O . ARG A 1 91 ? 6.603 -4.528 14.028 1.00 94.06 91 ARG A O 1
ATOM 723 N N . GLN A 1 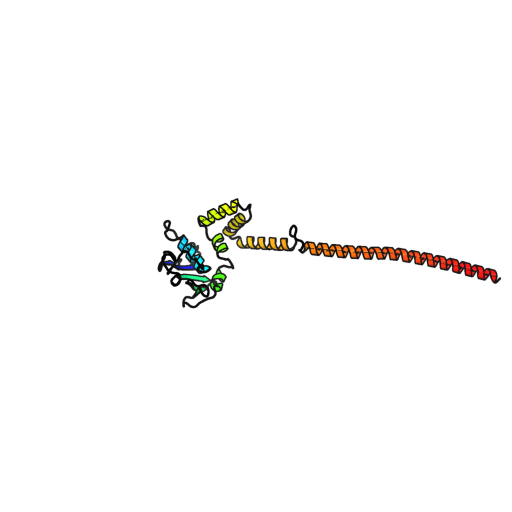92 ? 8.368 -5.109 15.296 1.00 89.00 92 GLN A N 1
ATOM 724 C CA . GLN A 1 92 ? 9.375 -4.932 14.234 1.00 89.00 92 GLN A CA 1
ATOM 725 C C . GLN A 1 92 ? 9.351 -6.062 13.196 1.00 89.00 92 GLN A C 1
ATOM 727 O O . GLN A 1 92 ? 9.630 -5.835 12.028 1.00 89.00 92 GLN A O 1
ATOM 732 N N . GLN A 1 93 ? 9.032 -7.282 13.624 1.00 91.56 93 GLN A N 1
ATOM 733 C CA . GLN A 1 93 ? 8.965 -8.480 12.785 1.00 91.56 93 GLN A CA 1
ATOM 734 C C . GLN A 1 93 ? 7.763 -9.316 13.221 1.00 91.56 93 GLN A C 1
ATOM 736 O O . GLN A 1 93 ? 7.318 -9.178 14.367 1.00 91.56 93 GLN A O 1
ATOM 741 N N . ASN A 1 94 ? 7.262 -10.187 12.337 1.00 94.12 94 ASN A N 1
ATOM 742 C CA . ASN A 1 94 ? 6.158 -11.110 12.636 1.00 94.12 94 ASN A CA 1
ATOM 743 C C . ASN A 1 94 ? 4.942 -10.378 13.237 1.00 94.12 94 ASN A C 1
ATOM 745 O O . ASN A 1 94 ? 4.382 -10.782 14.257 1.00 94.12 94 ASN A O 1
ATOM 749 N N . SER A 1 95 ? 4.624 -9.219 12.653 1.00 96.19 95 SER A N 1
ATOM 750 C CA . SER A 1 95 ? 3.612 -8.286 13.153 1.00 96.19 95 SER A CA 1
ATOM 751 C C . SER A 1 95 ? 2.226 -8.527 12.559 1.00 96.19 95 SER A C 1
ATOM 753 O O . SER A 1 95 ? 1.251 -8.028 13.119 1.00 96.19 95 SER A O 1
ATOM 755 N N . LEU A 1 96 ? 2.144 -9.273 11.453 1.00 97.56 96 LEU A N 1
ATOM 756 C CA . LEU A 1 96 ? 0.899 -9.776 10.886 1.00 97.56 96 LEU A CA 1
ATOM 757 C C . LEU A 1 96 ? 0.576 -11.129 11.503 1.00 97.56 96 LEU A C 1
ATOM 759 O O . LEU A 1 96 ? 1.429 -12.016 11.529 1.00 97.56 96 LEU A O 1
ATOM 763 N N . LEU A 1 97 ? -0.654 -11.283 11.961 1.00 97.88 97 LEU A N 1
ATOM 764 C CA . LEU A 1 97 ? -1.188 -12.500 12.540 1.00 97.88 97 LEU A CA 1
ATOM 765 C C . LEU A 1 97 ? -2.410 -12.961 11.741 1.00 97.88 97 LEU A C 1
ATOM 767 O O . LEU A 1 97 ? -3.069 -12.148 11.090 1.00 97.88 97 LEU A O 1
ATOM 771 N N . ASP A 1 98 ? -2.715 -14.249 11.820 1.00 96.31 98 ASP A N 1
ATOM 772 C CA . ASP A 1 98 ? -3.983 -14.816 11.365 1.00 96.31 98 ASP A CA 1
ATOM 773 C C . ASP A 1 98 ? -5.085 -14.719 12.442 1.00 96.31 98 ASP A C 1
ATOM 775 O O . ASP A 1 98 ? -4.866 -14.246 13.562 1.00 96.31 98 ASP A O 1
ATOM 779 N N . GLY A 1 99 ? -6.283 -15.225 12.128 1.00 92.31 99 GLY A N 1
ATOM 780 C CA . GLY A 1 99 ? -7.413 -15.304 13.065 1.00 92.31 99 GLY A CA 1
ATOM 781 C C . GLY A 1 99 ? -7.196 -16.192 14.305 1.00 92.31 99 GLY A C 1
ATOM 782 O O . GLY A 1 99 ? -8.085 -16.284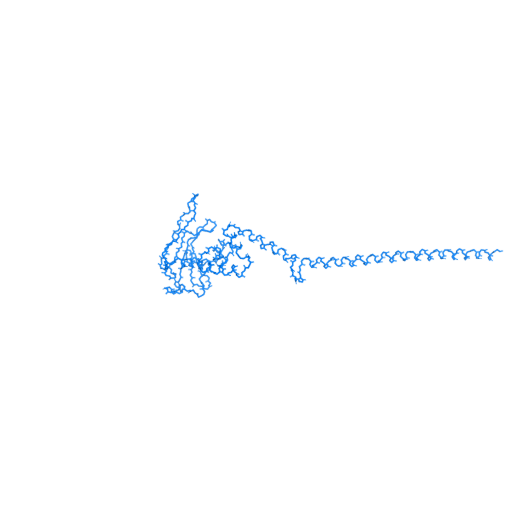 15.147 1.00 92.31 99 GLY A O 1
ATOM 783 N N . ARG A 1 100 ? -6.041 -16.859 14.440 1.00 95.31 100 ARG A N 1
ATOM 784 C CA . ARG A 1 100 ? -5.634 -17.647 15.618 1.00 95.31 100 ARG A CA 1
ATOM 785 C C . ARG A 1 100 ? -4.457 -17.005 16.362 1.00 95.31 100 ARG A C 1
ATOM 787 O O . ARG A 1 100 ? -3.791 -17.679 17.154 1.00 95.31 100 ARG A O 1
ATOM 794 N N . ASP A 1 101 ? -4.190 -15.727 16.089 1.00 95.00 101 ASP A N 1
ATOM 795 C CA . ASP A 1 101 ? -3.059 -14.959 16.615 1.00 95.00 101 ASP A CA 1
ATOM 796 C C . ASP A 1 101 ? -1.683 -15.584 16.301 1.00 95.00 101 ASP A C 1
ATOM 798 O O . ASP A 1 101 ? -0.699 -15.336 17.005 1.00 95.00 101 ASP A O 1
ATOM 802 N N . GLN A 1 102 ? -1.581 -16.382 15.231 1.00 97.00 102 GLN A N 1
ATOM 803 C CA . GLN A 1 102 ? -0.310 -16.945 14.779 1.00 97.00 102 GLN A CA 1
ATOM 804 C C . GLN A 1 102 ? 0.346 -16.034 13.742 1.00 97.00 102 GLN A C 1
ATOM 806 O O . GLN A 1 102 ? -0.338 -15.575 12.826 1.00 97.00 102 GLN A O 1
ATOM 811 N N . PRO A 1 103 ? 1.663 -15.774 13.834 1.00 96.94 103 PRO A N 1
ATOM 812 C CA . PRO A 1 103 ? 2.349 -14.964 12.842 1.00 96.94 103 PRO A CA 1
ATOM 813 C C . PRO A 1 103 ? 2.268 -15.545 11.435 1.00 96.94 103 PRO A C 1
ATOM 815 O O . PRO A 1 103 ? 2.561 -16.722 11.220 1.00 96.94 103 PRO A O 1
ATOM 818 N N . VAL A 1 104 ? 1.961 -14.684 10.469 1.00 95.50 104 VAL A N 1
ATOM 819 C CA . VAL A 1 104 ? 1.974 -15.013 9.043 1.00 95.50 104 VAL A CA 1
ATOM 820 C C . VAL A 1 104 ? 2.908 -14.067 8.282 1.00 95.50 104 VAL A C 1
ATOM 822 O O . VAL A 1 104 ? 3.129 -12.933 8.716 1.00 95.50 104 VAL A O 1
ATOM 825 N N . PRO A 1 105 ? 3.486 -14.498 7.147 1.00 92.94 105 PRO A N 1
ATOM 826 C CA . PRO A 1 105 ? 4.316 -13.623 6.327 1.00 92.94 105 PRO A CA 1
ATOM 827 C C . PRO A 1 105 ? 3.515 -12.445 5.762 1.00 92.94 105 PRO A C 1
ATOM 829 O O . PRO A 1 105 ? 2.405 -12.635 5.268 1.00 92.94 105 PRO A O 1
ATOM 832 N N . ASP A 1 106 ? 4.120 -11.256 5.707 1.00 89.69 106 ASP A N 1
ATOM 833 C CA . ASP A 1 106 ? 3.511 -10.067 5.080 1.00 89.69 106 ASP A CA 1
ATOM 834 C C . ASP A 1 106 ? 3.138 -10.285 3.606 1.00 89.69 106 ASP A C 1
ATOM 836 O O . ASP A 1 106 ? 2.179 -9.700 3.098 1.00 89.69 106 ASP A O 1
ATOM 840 N N . GLY A 1 107 ? 3.837 -11.211 2.939 1.00 87.50 107 GLY A N 1
ATOM 841 C CA . GLY A 1 107 ? 3.511 -11.683 1.593 1.00 87.50 107 GLY A CA 1
ATOM 842 C C . GLY A 1 107 ? 2.057 -12.145 1.422 1.00 87.50 107 GLY A C 1
ATOM 843 O O . GLY A 1 107 ? 1.524 -12.055 0.318 1.00 87.50 107 GLY A O 1
ATOM 844 N N . ALA A 1 108 ? 1.395 -12.585 2.500 1.00 87.94 108 ALA A N 1
ATOM 845 C CA . ALA A 1 108 ? -0.005 -13.000 2.477 1.00 87.94 108 ALA A CA 1
ATOM 846 C C . ALA A 1 108 ? -0.964 -11.856 2.099 1.00 87.94 108 ALA A C 1
ATOM 848 O O . ALA A 1 108 ? -1.937 -12.105 1.390 1.00 87.94 108 ALA A O 1
ATOM 849 N N . LEU A 1 109 ? -0.671 -10.618 2.519 1.00 87.00 109 LEU A N 1
ATOM 850 C CA . LEU A 1 109 ? -1.419 -9.423 2.109 1.00 87.00 109 LEU A CA 1
ATOM 851 C C . LEU A 1 109 ? -0.892 -8.858 0.785 1.00 87.00 109 LEU A C 1
ATOM 853 O O . LEU A 1 109 ? -1.682 -8.480 -0.080 1.00 87.00 109 LEU A O 1
ATOM 857 N N . LEU A 1 110 ? 0.433 -8.856 0.584 1.00 75.56 110 LEU A N 1
ATOM 858 C CA . LEU A 1 110 ? 1.061 -8.298 -0.625 1.00 75.56 110 LEU A CA 1
ATOM 859 C C . LEU A 1 110 ? 0.624 -9.003 -1.918 1.00 75.56 110 LEU A C 1
ATOM 861 O O . LEU A 1 110 ? 0.550 -8.356 -2.963 1.00 75.56 110 LEU A O 1
ATOM 865 N N . ALA A 1 111 ? 0.278 -10.294 -1.859 1.00 75.31 111 ALA A N 1
ATOM 866 C CA . ALA A 1 111 ? -0.290 -11.019 -2.998 1.00 75.31 111 ALA A CA 1
ATOM 867 C C . ALA A 1 111 ? -1.568 -10.349 -3.545 1.00 75.31 111 ALA A C 1
ATOM 869 O O . ALA A 1 111 ? -1.805 -10.356 -4.751 1.00 75.31 111 ALA A O 1
ATOM 870 N N . GLY A 1 112 ? -2.367 -9.725 -2.672 1.00 75.62 112 GLY A N 1
ATOM 871 C CA . GLY A 1 112 ? -3.559 -8.965 -3.047 1.00 75.62 112 GLY A CA 1
ATOM 872 C C . GLY A 1 112 ? -3.280 -7.552 -3.571 1.00 75.62 112 GLY A C 1
ATOM 873 O O . GLY A 1 112 ? -4.182 -6.945 -4.145 1.00 75.62 112 GLY A O 1
ATOM 874 N N . LEU A 1 113 ? -2.054 -7.047 -3.392 1.00 79.81 113 LEU A N 1
ATOM 875 C CA . LEU A 1 113 ? -1.631 -5.674 -3.698 1.00 79.81 113 LEU A CA 1
ATOM 876 C C . LEU A 1 113 ? -0.802 -5.558 -4.988 1.00 79.81 113 LEU A C 1
ATOM 878 O O . LEU A 1 113 ? -0.349 -4.466 -5.320 1.00 79.81 113 LEU A O 1
ATOM 882 N N . ALA A 1 114 ? -0.581 -6.664 -5.708 1.00 75.88 114 ALA A N 1
ATOM 883 C CA . ALA A 1 114 ? 0.149 -6.702 -6.983 1.00 75.88 114 ALA A CA 1
ATOM 884 C C . ALA A 1 114 ? 1.543 -6.028 -6.949 1.00 75.88 114 ALA A C 1
ATOM 886 O O . ALA A 1 114 ? 2.013 -5.506 -7.957 1.00 75.88 114 ALA A O 1
ATOM 887 N N . GLY A 1 115 ? 2.212 -6.051 -5.790 1.00 73.31 115 GLY A N 1
ATOM 888 C CA . GLY A 1 115 ? 3.552 -5.482 -5.611 1.00 73.31 115 GLY A CA 1
ATOM 889 C C . GLY A 1 115 ? 3.598 -3.976 -5.336 1.00 73.31 115 GLY A C 1
ATOM 890 O O . GLY A 1 115 ? 4.689 -3.413 -5.335 1.00 73.31 115 GLY A O 1
ATOM 891 N N . LEU A 1 116 ? 2.457 -3.324 -5.091 1.00 78.31 116 LEU A N 1
ATOM 892 C CA . LEU A 1 116 ? 2.436 -1.929 -4.652 1.00 78.31 116 LEU A CA 1
ATOM 893 C C . LEU A 1 116 ? 3.011 -1.793 -3.239 1.00 78.31 116 LEU A C 1
ATOM 895 O O . LEU A 1 116 ? 2.658 -2.557 -2.337 1.00 78.31 116 LEU A O 1
ATOM 899 N N . ASP A 1 117 ? 3.870 -0.795 -3.051 1.00 83.50 117 ASP A N 1
ATOM 900 C CA . ASP A 1 117 ? 4.299 -0.347 -1.730 1.00 83.50 117 ASP A CA 1
ATOM 901 C C . ASP A 1 117 ? 3.310 0.670 -1.136 1.00 83.50 117 ASP A C 1
ATOM 903 O O . ASP A 1 117 ? 2.312 1.053 -1.757 1.00 83.50 117 ASP A O 1
ATOM 907 N N . ARG A 1 118 ? 3.572 1.083 0.108 1.00 86.62 118 ARG A N 1
ATOM 908 C CA . ARG A 1 118 ? 2.694 1.989 0.855 1.00 86.62 118 ARG A CA 1
ATOM 909 C C . ARG A 1 118 ? 2.487 3.321 0.142 1.00 86.62 118 ARG A C 1
ATOM 911 O O . ARG A 1 118 ? 1.353 3.792 0.070 1.00 86.62 118 ARG A O 1
ATOM 918 N N . ASP A 1 119 ? 3.567 3.919 -0.349 1.00 79.50 119 ASP A N 1
ATOM 919 C CA . ASP A 1 119 ? 3.526 5.246 -0.959 1.00 79.50 119 ASP A CA 1
ATOM 920 C C . ASP A 1 119 ? 2.795 5.185 -2.300 1.00 79.50 119 ASP A C 1
ATOM 922 O O . ASP A 1 119 ? 1.868 5.961 -2.522 1.00 79.50 119 ASP A O 1
ATOM 926 N N . SER A 1 120 ? 3.096 4.183 -3.132 1.00 76.81 120 SER A N 1
ATOM 927 C CA . SER A 1 120 ? 2.386 3.944 -4.391 1.00 76.81 120 SER A CA 1
ATOM 928 C C . SER A 1 120 ? 0.896 3.691 -4.157 1.00 76.81 120 SER A C 1
ATOM 930 O O . SER A 1 120 ? 0.060 4.246 -4.869 1.00 76.81 120 SER A O 1
ATOM 932 N N . TYR A 1 121 ? 0.539 2.903 -3.134 1.00 83.75 121 TYR A N 1
ATOM 933 C CA . TYR A 1 121 ? -0.860 2.675 -2.769 1.00 83.75 121 TYR A CA 1
ATOM 934 C C . TYR A 1 121 ? -1.545 3.977 -2.340 1.00 83.75 121 TYR A C 1
ATOM 936 O O . TYR A 1 121 ? -2.651 4.266 -2.799 1.00 83.75 121 TYR A O 1
ATOM 944 N N . ARG A 1 122 ? -0.901 4.784 -1.484 1.00 80.81 122 ARG A N 1
ATOM 945 C CA . ARG A 1 122 ? -1.454 6.072 -1.043 1.00 80.81 122 ARG A CA 1
ATOM 946 C C . ARG A 1 122 ? -1.653 7.007 -2.233 1.00 80.81 122 ARG A C 1
ATOM 948 O O . ARG A 1 122 ? -2.729 7.567 -2.359 1.00 80.81 122 ARG A O 1
ATOM 955 N N . THR A 1 123 ? -0.679 7.131 -3.128 1.00 70.25 123 THR A N 1
ATOM 956 C CA . THR A 1 123 ? -0.797 7.992 -4.313 1.00 70.25 123 THR A CA 1
ATOM 957 C C . THR A 1 123 ? -1.896 7.531 -5.275 1.00 70.25 123 THR A C 1
ATOM 959 O O . THR A 1 123 ? -2.562 8.368 -5.875 1.00 70.25 123 THR A O 1
ATOM 962 N N . MET A 1 124 ? -2.101 6.220 -5.442 1.00 68.69 124 MET A N 1
ATOM 963 C CA . MET A 1 124 ? -3.106 5.692 -6.375 1.00 68.69 124 MET A CA 1
ATOM 964 C C . MET A 1 124 ? -4.531 5.701 -5.813 1.00 68.69 124 MET A C 1
ATOM 966 O O . MET A 1 124 ? -5.479 5.886 -6.574 1.00 68.69 124 MET A O 1
ATOM 970 N N . PHE A 1 125 ? -4.691 5.465 -4.506 1.00 70.94 125 PHE A N 1
ATOM 971 C CA . PHE A 1 125 ? -5.995 5.187 -3.889 1.00 70.94 125 PHE A CA 1
ATOM 972 C C . PHE A 1 125 ? -6.394 6.168 -2.776 1.00 70.94 125 PHE A C 1
ATOM 974 O O . PHE A 1 125 ? -7.496 6.046 -2.242 1.00 70.94 125 PHE A O 1
ATOM 981 N N . SER A 1 126 ? -5.538 7.132 -2.422 1.00 70.00 126 SER A N 1
ATOM 982 C CA . SER A 1 126 ? -5.880 8.249 -1.534 1.00 70.00 126 SER A CA 1
ATOM 983 C C . SER A 1 126 ? -6.021 9.529 -2.346 1.00 70.00 126 SER A C 1
ATOM 985 O O . SER A 1 126 ? -5.092 9.939 -3.036 1.00 70.00 126 SER A O 1
ATOM 987 N N . LEU A 1 127 ? -7.165 10.191 -2.208 1.00 63.81 127 LEU A N 1
ATOM 988 C CA . LEU A 1 127 ? -7.252 11.633 -2.395 1.00 63.81 127 LEU A CA 1
ATOM 989 C C . LEU A 1 127 ? -7.512 12.238 -1.020 1.00 63.81 127 LEU A C 1
ATOM 991 O O . LEU A 1 127 ? -8.648 12.273 -0.548 1.00 63.81 127 LEU A O 1
ATOM 995 N N . ASP A 1 128 ? -6.442 12.663 -0.361 1.00 65.94 128 ASP A N 1
ATOM 996 C CA . ASP A 1 128 ? -6.505 13.486 0.842 1.00 65.94 128 ASP A CA 1
ATOM 997 C C . ASP A 1 128 ? -5.985 14.902 0.538 1.00 65.94 128 ASP A C 1
ATOM 999 O O . ASP A 1 128 ? -5.259 15.110 -0.434 1.00 65.94 128 ASP A O 1
ATOM 1003 N N . ASP A 1 129 ? -6.405 15.889 1.330 1.00 61.03 129 ASP A N 1
ATOM 1004 C CA . ASP A 1 129 ? -6.126 17.313 1.076 1.00 61.03 129 ASP A CA 1
ATOM 1005 C C . ASP A 1 129 ? -4.613 17.591 0.968 1.00 61.03 129 ASP A C 1
ATOM 1007 O O . ASP A 1 129 ? -4.159 18.314 0.086 1.00 61.03 129 ASP A O 1
ATOM 1011 N N . GLU A 1 130 ? -3.819 16.909 1.796 1.00 64.44 130 GLU A N 1
ATOM 1012 C CA . GLU A 1 130 ? -2.357 16.994 1.805 1.00 64.44 130 GLU A CA 1
ATOM 1013 C C . GLU A 1 130 ? -1.743 16.384 0.531 1.00 64.44 130 GLU A C 1
ATOM 1015 O O . GLU A 1 130 ? -0.874 16.989 -0.092 1.00 64.44 130 GLU A O 1
ATOM 1020 N N . THR A 1 131 ? -2.213 15.213 0.086 1.00 62.78 131 THR A N 1
ATOM 1021 C CA . THR A 1 131 ? -1.782 14.596 -1.183 1.00 62.78 131 THR A CA 1
ATOM 1022 C C . THR A 1 131 ? -2.221 15.400 -2.403 1.00 62.78 131 THR A C 1
ATOM 1024 O O . THR A 1 131 ? -1.522 15.385 -3.415 1.00 62.78 131 THR A O 1
ATOM 1027 N N . LEU A 1 132 ? -3.338 16.126 -2.325 1.00 64.19 132 LEU A N 1
ATOM 1028 C CA . LEU A 1 132 ? -3.789 17.041 -3.372 1.00 64.19 132 LEU A CA 1
ATOM 1029 C C . LEU A 1 132 ? -2.916 18.293 -3.443 1.00 64.19 132 LEU A C 1
ATOM 1031 O O . LEU A 1 132 ? -2.551 18.709 -4.542 1.00 64.19 132 LEU A O 1
ATOM 1035 N N . GLU A 1 133 ? -2.543 18.862 -2.298 1.00 65.81 133 GLU A N 1
ATOM 1036 C CA . GLU A 1 133 ? -1.640 20.011 -2.222 1.00 65.81 133 GLU A CA 1
ATOM 1037 C C . GLU A 1 133 ? -0.229 19.634 -2.697 1.00 65.81 133 GLU A C 1
ATOM 1039 O O . GLU A 1 133 ? 0.291 20.250 -3.627 1.00 65.81 133 GLU A O 1
ATOM 1044 N N . GLN A 1 134 ? 0.343 18.544 -2.173 1.00 62.88 134 GLN A N 1
ATOM 1045 C CA . GLN A 1 134 ? 1.639 18.006 -2.610 1.00 62.88 134 GLN A CA 1
ATOM 1046 C C . GLN A 1 134 ? 1.616 17.563 -4.077 1.00 62.88 134 GLN A C 1
ATOM 1048 O O . GLN A 1 134 ? 2.584 17.760 -4.814 1.00 62.88 134 GLN A O 1
ATOM 1053 N N . GLY A 1 135 ? 0.509 16.970 -4.528 1.00 58.91 135 GLY A N 1
ATOM 1054 C CA . GLY A 1 135 ? 0.287 16.626 -5.928 1.00 58.91 135 GLY A CA 1
ATOM 1055 C C . GLY A 1 135 ? 0.257 17.871 -6.811 1.00 58.91 135 GLY A C 1
ATOM 1056 O O . GLY A 1 135 ? 0.905 17.892 -7.854 1.00 58.91 135 GLY A O 1
ATOM 1057 N N . GLY A 1 136 ? -0.420 18.933 -6.369 1.00 59.97 136 GLY A N 1
ATOM 1058 C CA . GLY A 1 136 ? -0.440 20.239 -7.023 1.00 59.97 136 GLY A CA 1
ATOM 1059 C C . GLY A 1 136 ? 0.948 20.875 -7.102 1.00 59.97 136 GLY A C 1
ATOM 1060 O O . GLY A 1 136 ? 1.367 21.297 -8.180 1.00 59.97 136 GLY A O 1
ATOM 1061 N N . GLU A 1 137 ? 1.703 20.872 -6.003 1.00 63.25 137 GLU A N 1
ATOM 1062 C CA . GLU A 1 137 ? 3.092 21.338 -5.978 1.00 63.25 137 GLU A CA 1
ATOM 1063 C C . GLU A 1 137 ? 3.990 20.506 -6.898 1.00 63.25 137 GLU A C 1
ATOM 1065 O O . GLU A 1 137 ? 4.791 21.066 -7.642 1.00 63.25 137 GLU A O 1
ATOM 1070 N N . SER A 1 138 ? 3.825 19.183 -6.923 1.00 56.91 138 SER A N 1
ATOM 1071 C CA . SER A 1 138 ? 4.576 18.285 -7.805 1.00 56.91 138 SER A CA 1
ATOM 1072 C C . SER A 1 138 ? 4.229 18.492 -9.282 1.00 56.91 138 SER A C 1
ATOM 1074 O O . SER A 1 138 ? 5.118 18.442 -10.130 1.00 56.91 138 SER A O 1
ATOM 1076 N N . ILE A 1 139 ? 2.970 18.804 -9.606 1.00 54.34 139 ILE A N 1
ATOM 1077 C CA . ILE A 1 139 ? 2.525 19.189 -10.957 1.00 54.34 139 ILE A CA 1
ATOM 1078 C C . ILE A 1 139 ? 3.128 20.539 -11.368 1.00 54.34 139 ILE A C 1
ATOM 1080 O O . ILE A 1 139 ? 3.547 20.708 -12.513 1.00 54.34 139 ILE A O 1
ATOM 1084 N N . LEU A 1 140 ? 3.201 21.501 -10.446 1.00 58.06 140 LEU A N 1
ATOM 1085 C CA . LEU A 1 140 ? 3.830 22.800 -10.695 1.00 58.06 140 LEU A CA 1
ATOM 1086 C C . LEU A 1 140 ? 5.358 22.679 -10.826 1.00 58.06 140 LEU A C 1
ATOM 1088 O O . LEU A 1 140 ? 5.963 23.370 -11.648 1.00 58.06 140 LEU A O 1
ATOM 1092 N N . ALA A 1 141 ? 5.976 21.787 -10.049 1.00 60.94 141 ALA A N 1
ATOM 1093 C CA . ALA A 1 141 ? 7.416 21.544 -10.034 1.00 60.94 141 ALA A CA 1
ATOM 1094 C C . ALA A 1 141 ? 7.888 20.653 -11.197 1.00 60.94 141 ALA A C 1
ATOM 1096 O O . ALA A 1 141 ? 8.993 20.837 -11.712 1.00 60.94 141 ALA A O 1
ATOM 1097 N N . SER A 1 142 ? 7.056 19.712 -11.645 1.00 46.66 142 SER A N 1
ATOM 1098 C CA . SER A 1 142 ? 7.369 18.754 -12.704 1.00 46.66 142 SER A CA 1
ATOM 1099 C C . SER A 1 142 ? 6.516 19.032 -13.932 1.00 46.66 142 SER A C 1
ATOM 1101 O O . SER A 1 142 ? 5.337 18.696 -13.987 1.00 46.66 142 SER A O 1
ATOM 1103 N N . ARG A 1 143 ? 7.133 19.589 -14.978 1.00 47.00 143 ARG A N 1
ATOM 1104 C CA . ARG A 1 143 ? 6.530 19.679 -16.315 1.00 47.00 143 ARG A CA 1
ATOM 1105 C C . ARG A 1 143 ? 6.273 18.280 -16.911 1.00 47.00 143 ARG A C 1
ATOM 1107 O O . ARG A 1 143 ? 7.045 17.827 -17.750 1.00 47.00 143 ARG A O 1
ATOM 1114 N N . GLY A 1 144 ? 5.187 17.620 -16.516 1.00 49.12 144 GLY A N 1
ATOM 1115 C CA . GLY A 1 144 ? 4.498 16.620 -17.342 1.00 49.12 144 GLY A CA 1
ATOM 1116 C C . GLY A 1 144 ? 4.445 15.173 -16.838 1.00 49.12 144 GLY A C 1
ATOM 1117 O O . GLY A 1 144 ? 3.402 14.558 -16.995 1.00 49.12 144 GLY A O 1
ATOM 1118 N N . ASP A 1 145 ? 5.488 14.613 -16.213 1.00 52.25 145 ASP A N 1
ATOM 1119 C CA . ASP A 1 145 ? 5.590 13.132 -16.117 1.00 52.25 145 ASP A CA 1
ATOM 1120 C C . ASP A 1 145 ? 4.698 12.509 -15.009 1.00 52.25 145 ASP A C 1
ATOM 1122 O O . ASP A 1 145 ? 4.205 11.395 -15.166 1.00 52.25 145 ASP A O 1
ATOM 1126 N N . LEU A 1 146 ? 4.427 13.210 -13.893 1.00 48.16 146 LEU A N 1
ATOM 1127 C CA . LEU A 1 146 ? 3.654 12.631 -12.773 1.00 48.16 146 LEU A CA 1
ATOM 1128 C C . LEU A 1 146 ? 2.138 12.874 -12.868 1.00 48.16 146 LEU A C 1
ATOM 1130 O O . LEU A 1 146 ? 1.348 12.008 -12.496 1.00 48.16 146 LEU A O 1
ATOM 1134 N N . GLY A 1 147 ? 1.721 14.026 -13.403 1.00 48.50 147 GLY A N 1
ATOM 1135 C CA . GLY A 1 147 ? 0.303 14.337 -13.616 1.00 48.50 147 GLY A CA 1
ATOM 1136 C C . GLY A 1 147 ? -0.350 13.389 -14.623 1.00 48.50 147 GLY A C 1
ATOM 1137 O O . GLY A 1 147 ? -1.472 12.941 -14.409 1.00 48.50 147 GLY A O 1
ATOM 1138 N N . GLU A 1 148 ? 0.386 13.007 -15.671 1.00 49.44 148 GLU A N 1
ATOM 1139 C CA . GLU A 1 148 ? -0.050 12.017 -16.661 1.00 49.44 148 GLU A CA 1
ATOM 1140 C C . GLU A 1 148 ? -0.168 10.610 -16.049 1.00 49.44 148 GLU A C 1
ATOM 1142 O O . GLU A 1 148 ? -1.121 9.889 -16.346 1.00 49.44 148 GLU A O 1
ATOM 1147 N N . LEU A 1 149 ? 0.726 10.241 -15.122 1.00 51.12 149 LEU A N 1
ATOM 1148 C CA . LEU A 1 149 ? 0.667 8.975 -14.381 1.00 51.12 149 LEU A CA 1
ATOM 1149 C C . LEU A 1 149 ? -0.536 8.895 -13.429 1.00 51.12 149 LEU A C 1
ATOM 1151 O O . LEU A 1 149 ? -1.226 7.875 -13.415 1.00 51.12 149 LEU A O 1
ATOM 1155 N N . LEU A 1 150 ? -0.825 9.964 -12.682 1.00 49.53 150 LEU A N 1
ATOM 1156 C CA . LEU A 1 150 ? -1.992 10.058 -11.792 1.00 49.53 150 LEU A CA 1
ATOM 1157 C C . LEU A 1 150 ? -3.320 10.014 -12.571 1.00 49.53 150 LEU A C 1
ATOM 1159 O O . LEU A 1 150 ? -4.253 9.297 -12.192 1.00 49.53 150 LEU A O 1
ATOM 1163 N N . PHE A 1 151 ? -3.397 10.719 -13.705 1.00 48.69 151 PHE A N 1
ATOM 1164 C CA . PHE A 1 151 ? -4.582 10.701 -14.573 1.00 48.69 151 PHE A CA 1
ATOM 1165 C C . PHE A 1 151 ? -4.766 9.353 -15.292 1.00 48.69 151 PHE A C 1
ATOM 1167 O O . PHE A 1 151 ? -5.887 8.889 -15.481 1.00 48.69 151 PHE A O 1
ATOM 1174 N N . SER A 1 152 ? -3.672 8.680 -15.656 1.00 48.78 152 SER A N 1
ATOM 1175 C CA . SER A 1 152 ? -3.724 7.362 -16.303 1.00 48.78 152 SER A CA 1
ATOM 1176 C C . SER A 1 152 ? -4.086 6.240 -15.323 1.00 48.78 152 SER A C 1
ATOM 1178 O O . SER A 1 152 ? -4.826 5.321 -15.676 1.00 48.78 152 SER A O 1
ATOM 1180 N N . ALA A 1 153 ? -3.605 6.307 -14.079 1.00 45.72 153 ALA A N 1
ATOM 1181 C CA . ALA A 1 153 ? -3.902 5.309 -13.051 1.00 45.72 153 ALA A CA 1
ATOM 1182 C C . ALA A 1 153 ? -5.385 5.322 -12.635 1.00 45.72 153 ALA A C 1
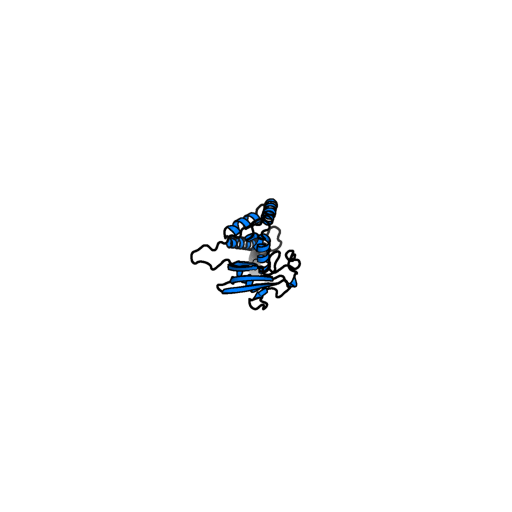ATOM 1184 O O . ALA A 1 153 ? -6.001 4.262 -12.531 1.00 45.72 153 ALA A O 1
ATOM 1185 N N . SER A 1 154 ? -5.982 6.510 -12.492 1.00 44.94 154 SER A N 1
ATOM 1186 C CA . SER A 1 154 ? -7.414 6.677 -12.185 1.00 44.94 154 SER A CA 1
ATOM 1187 C C . SER A 1 154 ? -8.349 6.214 -13.315 1.00 44.94 154 SER A C 1
ATOM 1189 O O . SER A 1 154 ? -9.485 5.828 -13.047 1.00 44.94 154 SER A O 1
ATOM 1191 N N . ALA A 1 155 ? -7.868 6.159 -14.561 1.00 54.84 155 ALA A N 1
ATOM 1192 C CA . ALA A 1 155 ? -8.601 5.623 -15.712 1.00 54.84 155 ALA A CA 1
ATOM 1193 C C . ALA A 1 155 ? -8.463 4.093 -15.899 1.00 54.84 155 ALA A C 1
ATOM 1195 O O . ALA A 1 155 ? -8.938 3.551 -16.897 1.00 54.84 155 ALA A O 1
ATOM 1196 N N . GLY A 1 156 ? -7.795 3.382 -14.979 1.00 49.47 156 GLY A N 1
ATOM 1197 C CA . GLY A 1 156 ? -7.567 1.935 -15.091 1.00 49.47 156 GLY A CA 1
ATOM 1198 C C . GLY A 1 156 ? -6.445 1.543 -16.062 1.00 49.47 156 GLY A C 1
ATOM 1199 O O . GLY A 1 156 ? -6.340 0.381 -16.447 1.00 49.47 156 GLY A O 1
ATOM 1200 N N . LEU A 1 157 ? -5.572 2.480 -16.448 1.00 55.03 157 LEU A N 1
ATOM 1201 C CA . LEU A 1 157 ? -4.505 2.266 -17.435 1.00 55.03 157 LEU A CA 1
ATOM 1202 C C . LEU A 1 157 ? -3.155 1.891 -16.798 1.00 55.03 157 LEU A C 1
ATOM 1204 O O . LEU A 1 157 ? -2.099 2.152 -17.376 1.00 55.03 157 LEU A O 1
ATOM 1208 N N . GLY A 1 158 ? -3.155 1.251 -15.623 1.00 56.06 158 GLY A N 1
ATOM 1209 C CA . GLY A 1 158 ? -1.925 0.785 -14.963 1.00 56.06 158 GLY A CA 1
ATOM 1210 C C . GLY A 1 158 ? -1.052 -0.095 -15.872 1.00 56.06 158 GLY A C 1
ATOM 1211 O O . GLY A 1 158 ? 0.174 0.018 -15.866 1.00 56.06 158 GLY A O 1
ATOM 1212 N N . GLU A 1 159 ? -1.682 -0.887 -16.745 1.00 59.09 159 GLU A N 1
ATOM 1213 C CA . GLU A 1 159 ? -0.991 -1.671 -17.774 1.00 59.09 159 GLU A CA 1
ATOM 1214 C C . GLU A 1 159 ? -0.274 -0.786 -18.813 1.00 59.09 159 GLU A C 1
ATOM 1216 O O . GLU A 1 159 ? 0.835 -1.100 -19.244 1.00 59.09 159 GLU A O 1
ATOM 1221 N N . LEU A 1 160 ? -0.866 0.349 -19.199 1.00 58.91 160 LEU A N 1
ATOM 1222 C CA . LEU A 1 160 ? -0.267 1.279 -20.158 1.00 58.91 160 LEU A CA 1
ATOM 1223 C C . LEU A 1 160 ? 0.970 1.961 -19.567 1.00 58.91 160 LEU A C 1
ATOM 1225 O O . LEU A 1 160 ? 1.988 2.070 -20.246 1.00 58.91 160 LEU A O 1
ATOM 1229 N N . SER A 1 161 ? 0.909 2.345 -18.290 1.00 56.72 161 SER A N 1
ATOM 1230 C CA . SER A 1 161 ? 2.061 2.892 -17.566 1.00 56.72 161 SER A CA 1
ATOM 1231 C C . SER A 1 161 ? 3.215 1.883 -17.500 1.00 56.72 161 SER A C 1
ATOM 1233 O O . SER A 1 161 ? 4.343 2.199 -17.882 1.00 56.72 161 SER A O 1
ATOM 1235 N N . GLN A 1 162 ? 2.931 0.623 -17.145 1.00 63.91 162 GLN A N 1
ATOM 1236 C CA . GLN A 1 162 ? 3.940 -0.444 -17.157 1.00 63.91 162 GLN A CA 1
ATOM 1237 C C . GLN A 1 162 ? 4.528 -0.676 -18.559 1.00 63.91 162 GLN A C 1
ATOM 1239 O O . GLN A 1 162 ? 5.743 -0.837 -18.702 1.00 63.91 162 GLN A O 1
ATOM 1244 N N . ARG A 1 163 ? 3.697 -0.645 -19.612 1.00 73.31 163 ARG A N 1
ATOM 1245 C CA . ARG A 1 163 ? 4.159 -0.744 -21.008 1.00 73.31 163 ARG A CA 1
ATOM 1246 C C . ARG A 1 163 ? 5.052 0.431 -21.409 1.00 73.31 163 ARG A C 1
ATOM 1248 O O . ARG A 1 163 ? 6.054 0.206 -22.084 1.00 73.31 163 ARG A O 1
ATOM 1255 N N . LEU A 1 164 ? 4.744 1.651 -20.971 1.00 74.25 164 LEU A N 1
ATOM 1256 C CA . LEU A 1 164 ? 5.567 2.837 -21.231 1.00 74.25 164 LEU A CA 1
ATOM 1257 C C . LEU A 1 164 ? 6.916 2.770 -20.507 1.00 74.25 164 LEU A C 1
ATOM 1259 O O . LEU A 1 164 ? 7.945 3.053 -21.120 1.00 74.25 164 LEU A O 1
ATOM 1263 N N . VAL A 1 165 ? 6.939 2.333 -19.243 1.00 74.75 165 VAL A N 1
ATOM 1264 C CA . VAL A 1 165 ? 8.188 2.103 -18.492 1.00 74.75 165 VAL A CA 1
ATOM 1265 C C . VAL A 1 165 ? 9.047 1.050 -19.189 1.00 74.75 165 VAL A C 1
ATOM 1267 O O . VAL A 1 165 ? 10.248 1.257 -19.381 1.00 74.75 165 VAL A O 1
ATOM 1270 N N . ARG A 1 166 ? 8.433 -0.049 -19.641 1.00 74.81 166 ARG A N 1
ATOM 1271 C CA . ARG A 1 166 ? 9.124 -1.092 -20.402 1.00 74.81 166 ARG A CA 1
ATOM 1272 C C . ARG A 1 166 ? 9.692 -0.559 -21.721 1.00 74.81 166 ARG A C 1
ATOM 1274 O O . ARG A 1 166 ? 10.876 -0.755 -21.976 1.00 74.81 166 ARG A O 1
ATOM 1281 N N . MET A 1 167 ? 8.900 0.163 -22.517 1.00 78.12 167 MET A N 1
ATOM 1282 C CA . MET A 1 167 ? 9.369 0.794 -23.761 1.00 78.12 167 MET A CA 1
ATOM 1283 C C . MET A 1 167 ? 10.515 1.781 -23.512 1.00 78.12 167 MET A C 1
ATOM 1285 O O . MET A 1 167 ? 11.481 1.813 -24.279 1.00 78.12 167 MET A O 1
ATOM 1289 N N . ARG A 1 168 ? 10.446 2.568 -22.431 1.00 80.25 168 ARG A N 1
ATOM 1290 C CA . ARG A 1 168 ? 11.518 3.494 -22.041 1.00 80.25 168 ARG A CA 1
ATOM 1291 C C . ARG A 1 168 ? 12.795 2.722 -21.700 1.00 80.25 168 ARG A C 1
ATOM 1293 O O . ARG A 1 168 ? 13.853 3.076 -22.206 1.00 80.25 168 ARG A O 1
ATOM 1300 N N . SER A 1 169 ? 12.698 1.634 -20.933 1.00 78.00 169 SER A N 1
ATOM 1301 C CA . SER A 1 169 ? 13.840 0.775 -20.589 1.00 78.00 169 SER A CA 1
ATOM 1302 C C . SER A 1 169 ? 14.467 0.094 -21.814 1.00 78.00 169 SER A C 1
ATOM 1304 O O . SER A 1 169 ? 15.688 0.118 -21.966 1.00 78.00 169 SER A O 1
ATOM 1306 N N . GLU A 1 170 ? 13.653 -0.441 -22.730 1.00 81.50 170 GLU A N 1
ATOM 1307 C CA . GLU A 1 170 ? 14.123 -1.033 -23.993 1.00 81.50 170 GLU A CA 1
ATOM 1308 C C . GLU A 1 170 ? 14.848 0.012 -24.861 1.00 81.50 170 GLU A C 1
ATOM 1310 O O . GLU A 1 170 ? 15.922 -0.253 -25.408 1.00 81.50 170 GLU A O 1
ATOM 1315 N N . THR A 1 171 ? 14.309 1.234 -24.920 1.00 83.81 171 THR A N 1
ATOM 1316 C CA . THR A 1 171 ? 14.923 2.350 -25.651 1.00 83.81 171 THR A CA 1
ATOM 1317 C C . THR A 1 171 ? 16.244 2.778 -25.012 1.00 83.81 171 THR A C 1
ATOM 1319 O O . THR A 1 171 ? 17.237 2.930 -25.722 1.00 83.81 171 THR A O 1
ATOM 1322 N N . GLU A 1 172 ? 16.296 2.920 -23.684 1.00 82.06 172 GLU A N 1
ATOM 1323 C CA . GLU A 1 172 ? 17.523 3.282 -22.965 1.00 82.06 172 GLU A CA 1
ATOM 1324 C C . GLU A 1 172 ? 18.609 2.201 -23.066 1.00 82.06 172 GLU A C 1
ATOM 1326 O O . GLU A 1 172 ? 19.792 2.538 -23.150 1.00 82.06 172 GLU A O 1
ATOM 1331 N N . GLY A 1 173 ? 18.228 0.918 -23.111 1.00 80.19 173 GLY A N 1
ATOM 1332 C CA . GLY A 1 173 ? 19.152 -0.194 -23.353 1.00 80.19 173 GLY A CA 1
ATOM 1333 C C . GLY A 1 173 ? 19.753 -0.175 -24.764 1.00 80.19 173 GLY A C 1
ATOM 1334 O O . GLY A 1 173 ? 20.917 -0.543 -24.963 1.00 80.19 173 GLY A O 1
ATOM 1335 N N . PHE A 1 174 ? 18.992 0.307 -25.751 1.00 82.12 174 PHE A N 1
ATOM 1336 C CA . PHE A 1 174 ? 19.492 0.495 -27.109 1.00 82.12 174 PHE A CA 1
ATOM 1337 C C . PHE A 1 174 ? 20.383 1.741 -27.234 1.00 82.12 174 PHE A C 1
ATOM 1339 O O . PHE A 1 174 ? 21.493 1.661 -27.778 1.00 82.12 174 PHE A O 1
ATOM 1346 N N . TYR A 1 175 ? 19.910 2.888 -26.735 1.00 78.19 175 TYR A N 1
ATOM 1347 C CA . TYR A 1 175 ? 20.597 4.171 -26.823 1.00 78.19 175 TYR A CA 1
ATOM 1348 C C . TYR A 1 175 ? 20.161 5.156 -25.729 1.00 78.19 175 TYR A C 1
ATOM 1350 O O . TYR A 1 175 ? 18.984 5.477 -25.583 1.00 78.19 175 TYR A O 1
ATOM 1358 N N . LYS A 1 176 ? 21.143 5.748 -25.039 1.00 79.19 176 LYS A N 1
ATOM 1359 C CA . LYS A 1 176 ? 20.939 6.845 -24.088 1.00 79.19 176 LYS A CA 1
ATOM 1360 C C . LYS A 1 176 ? 21.906 7.989 -24.380 1.00 79.19 176 LYS A C 1
ATOM 1362 O O . LYS A 1 176 ? 23.103 7.777 -24.585 1.00 79.19 176 LYS A O 1
ATOM 1367 N N . TYR A 1 177 ? 21.393 9.218 -24.410 1.00 67.94 177 TYR A N 1
ATOM 1368 C CA . TYR A 1 177 ? 22.193 10.410 -24.698 1.00 67.94 177 TYR A CA 1
ATOM 1369 C C . TYR A 1 177 ? 23.340 10.540 -23.680 1.00 67.94 177 TYR A C 1
ATOM 1371 O O . TYR A 1 177 ? 23.105 10.554 -22.475 1.00 67.94 177 TYR A O 1
ATOM 1379 N N . ARG A 1 178 ? 24.586 10.625 -24.173 1.00 67.81 178 ARG A N 1
ATOM 1380 C CA . ARG A 1 178 ? 25.850 10.659 -23.398 1.00 67.81 178 ARG A CA 1
ATOM 1381 C C . ARG A 1 178 ? 26.250 9.369 -22.663 1.00 67.81 178 ARG A C 1
ATOM 1383 O O . ARG A 1 178 ? 27.284 9.377 -21.994 1.00 67.81 178 ARG A O 1
ATOM 1390 N N . ALA A 1 179 ? 25.521 8.262 -22.807 1.00 72.81 179 ALA A N 1
ATOM 1391 C CA . ALA A 1 179 ? 25.990 6.977 -22.291 1.00 72.81 179 ALA A CA 1
ATOM 1392 C C . ALA A 1 179 ? 27.163 6.450 -23.137 1.00 72.81 179 ALA A C 1
ATOM 1394 O O . ALA A 1 179 ? 27.144 6.515 -24.366 1.00 72.81 179 ALA A O 1
ATOM 1395 N N . ARG A 1 180 ? 28.206 5.944 -22.464 1.00 64.69 180 ARG A N 1
ATOM 1396 C CA . ARG A 1 180 ? 29.390 5.334 -23.103 1.00 64.69 180 ARG A CA 1
ATOM 1397 C C . ARG A 1 180 ? 29.199 3.849 -23.441 1.00 64.69 180 ARG A C 1
ATOM 1399 O O . ARG A 1 180 ? 30.048 3.275 -24.111 1.00 64.69 180 ARG A O 1
ATOM 1406 N N . SER A 1 181 ? 28.105 3.248 -22.983 1.00 67.06 181 SER A N 1
ATOM 1407 C CA . SER A 1 181 ? 27.738 1.843 -23.168 1.00 67.06 181 SER A CA 1
ATOM 1408 C C . SER A 1 181 ? 26.305 1.734 -23.704 1.00 67.06 181 SER A C 1
ATOM 1410 O O . SER A 1 181 ? 25.505 2.653 -23.527 1.00 67.06 181 SER A O 1
ATOM 1412 N N . GLY A 1 182 ? 25.994 0.632 -24.391 1.00 80.00 182 GLY A N 1
ATOM 1413 C CA . GLY A 1 182 ? 24.677 0.357 -24.981 1.00 80.00 182 GLY A CA 1
ATOM 1414 C C . GLY A 1 182 ? 24.780 -0.339 -26.339 1.00 80.00 182 GLY A C 1
ATOM 1415 O O . GLY A 1 182 ? 25.830 -0.297 -26.989 1.00 80.00 182 GLY A O 1
ATOM 1416 N N . ARG A 1 183 ? 23.678 -0.948 -26.799 1.00 82.88 183 ARG A N 1
ATOM 1417 C CA . ARG A 1 183 ? 23.681 -1.789 -28.011 1.00 82.88 183 ARG A CA 1
ATOM 1418 C C . ARG A 1 183 ? 24.133 -1.036 -29.266 1.00 82.88 183 ARG A C 1
ATOM 1420 O O . ARG A 1 183 ? 24.848 -1.592 -30.096 1.00 82.88 183 ARG A O 1
ATOM 1427 N N . LEU A 1 184 ? 23.782 0.246 -29.397 1.00 84.25 184 LEU A N 1
ATOM 1428 C CA . LEU A 1 184 ? 24.244 1.077 -30.515 1.00 84.25 184 LEU A CA 1
ATOM 1429 C C . LEU A 1 184 ? 25.767 1.311 -30.497 1.00 84.25 184 LEU A C 1
ATOM 1431 O O . LEU A 1 184 ? 26.386 1.404 -31.557 1.00 84.25 184 LEU A O 1
ATOM 1435 N N . ALA A 1 185 ? 26.380 1.428 -29.317 1.00 83.50 185 ALA A N 1
ATOM 1436 C CA . ALA A 1 185 ? 27.825 1.626 -29.186 1.00 83.50 185 ALA A CA 1
ATOM 1437 C C . ALA A 1 185 ? 28.605 0.349 -29.548 1.00 83.50 185 ALA A C 1
ATOM 1439 O O . ALA A 1 185 ? 29.626 0.426 -30.237 1.00 83.50 185 ALA A O 1
ATOM 1440 N N . GLU A 1 186 ? 28.082 -0.818 -29.161 1.00 86.69 186 GLU A N 1
ATOM 1441 C CA . GLU A 1 186 ? 28.612 -2.130 -29.560 1.00 86.69 186 GLU A CA 1
ATOM 1442 C C . GLU A 1 186 ? 28.583 -2.294 -31.082 1.00 86.69 186 GLU A C 1
ATOM 1444 O O . GLU A 1 186 ? 29.621 -2.530 -31.694 1.00 86.69 186 GLU A O 1
ATOM 1449 N N . LEU A 1 187 ? 27.425 -2.053 -31.710 1.00 88.12 187 LEU A N 1
ATOM 1450 C CA . LEU A 1 187 ? 27.262 -2.172 -33.163 1.00 88.12 187 LEU A CA 1
ATOM 1451 C C . LEU A 1 187 ? 28.159 -1.201 -33.942 1.00 88.12 187 LEU A C 1
ATOM 1453 O O . LEU A 1 187 ? 28.676 -1.545 -35.003 1.00 88.12 187 LEU A O 1
ATOM 1457 N N . LYS A 1 188 ? 28.384 0.017 -33.428 1.00 87.19 188 LYS A N 1
ATOM 1458 C CA . LYS A 1 188 ? 29.340 0.959 -34.037 1.00 87.19 188 LYS A CA 1
ATOM 1459 C C . LYS A 1 188 ? 30.776 0.447 -33.967 1.00 87.19 188 LYS A C 1
ATOM 1461 O O . LYS A 1 188 ? 31.523 0.628 -34.927 1.00 87.19 188 LYS A O 1
ATOM 1466 N N . THR A 1 189 ? 31.151 -0.175 -32.852 1.00 89.00 189 THR A N 1
ATOM 1467 C CA . THR A 1 189 ? 32.478 -0.779 -32.671 1.00 89.00 189 THR A CA 1
ATOM 1468 C C . THR A 1 189 ? 32.669 -1.958 -33.621 1.00 89.00 189 THR A C 1
ATOM 1470 O O . THR A 1 189 ? 33.671 -2.021 -34.329 1.00 89.00 189 THR A O 1
ATOM 1473 N N . GLU A 1 190 ? 31.675 -2.840 -33.706 1.00 91.25 190 GLU A N 1
ATOM 1474 C CA . GLU A 1 190 ? 31.670 -3.985 -34.620 1.00 91.25 190 GLU A CA 1
ATOM 1475 C C . GLU A 1 190 ? 31.764 -3.538 -36.088 1.00 91.25 190 GLU A C 1
ATOM 1477 O O . GLU A 1 190 ? 32.618 -4.015 -36.835 1.00 91.25 190 GLU A O 1
ATOM 1482 N N . LEU A 1 191 ? 30.969 -2.538 -36.486 1.00 92.12 191 LEU A N 1
ATOM 1483 C CA . LEU A 1 191 ? 31.011 -1.968 -37.834 1.00 92.12 191 LEU A CA 1
ATOM 1484 C C . LEU A 1 191 ? 32.386 -1.376 -38.176 1.00 92.12 191 LEU A C 1
ATOM 1486 O O . LEU A 1 191 ? 32.844 -1.503 -39.312 1.00 92.12 191 LEU A O 1
ATOM 1490 N N . ALA A 1 192 ? 33.038 -0.704 -37.224 1.00 92.38 192 ALA A N 1
ATOM 1491 C CA . ALA A 1 192 ? 34.382 -0.171 -37.429 1.00 92.38 192 ALA A CA 1
ATOM 1492 C C . ALA A 1 192 ? 35.407 -1.297 -37.643 1.00 92.38 192 ALA A C 1
ATOM 1494 O O . ALA A 1 192 ? 36.244 -1.187 -38.539 1.00 92.38 192 ALA A O 1
ATOM 1495 N N . GLY A 1 193 ? 35.294 -2.393 -36.884 1.00 92.75 193 GLY A N 1
ATOM 1496 C CA . GLY A 1 193 ? 36.117 -3.591 -37.059 1.00 92.75 193 GLY A CA 1
ATOM 1497 C C . GLY A 1 193 ? 35.948 -4.222 -38.442 1.00 92.75 193 GLY A C 1
ATOM 1498 O O . GLY A 1 193 ? 36.932 -4.399 -39.158 1.00 92.75 193 GLY A O 1
ATOM 1499 N N . LEU A 1 194 ? 34.703 -4.461 -38.864 1.00 91.75 194 LEU A N 1
ATOM 1500 C CA . LEU A 1 194 ? 34.397 -5.040 -40.179 1.00 91.75 194 LEU A CA 1
ATOM 1501 C C . LEU A 1 194 ? 34.883 -4.160 -41.340 1.00 91.75 194 LEU A C 1
ATOM 1503 O O . LEU A 1 194 ? 35.384 -4.668 -42.341 1.00 91.75 194 LEU A O 1
ATOM 1507 N N . LYS A 1 195 ? 34.778 -2.828 -41.217 1.00 90.56 195 LYS A N 1
ATOM 1508 C CA . LYS A 1 195 ? 35.319 -1.902 -42.226 1.00 90.56 195 LYS A CA 1
ATOM 1509 C C . LYS A 1 195 ? 36.838 -1.995 -42.335 1.00 90.56 195 LYS A C 1
ATOM 1511 O O . LYS A 1 195 ? 37.346 -2.039 -43.451 1.00 90.56 195 LYS A O 1
ATOM 1516 N N . ALA A 1 196 ? 37.542 -2.050 -41.204 1.00 88.81 196 ALA A N 1
ATOM 1517 C CA . ALA A 1 196 ? 38.996 -2.187 -41.185 1.00 88.81 196 ALA A CA 1
ATOM 1518 C C . ALA A 1 196 ? 39.455 -3.529 -41.782 1.00 88.81 196 ALA A C 1
ATOM 1520 O O . ALA A 1 196 ? 40.451 -3.581 -42.503 1.00 88.81 196 ALA A O 1
ATOM 1521 N N . GLU A 1 197 ? 38.716 -4.609 -41.522 1.00 87.88 197 GLU A N 1
ATOM 1522 C CA . GLU A 1 197 ? 38.979 -5.922 -42.114 1.00 87.88 197 GLU A CA 1
ATOM 1523 C C . GLU A 1 197 ? 38.789 -5.911 -43.637 1.00 87.88 197 GLU A C 1
ATOM 1525 O O . GLU A 1 197 ? 39.668 -6.361 -44.375 1.00 87.88 197 GLU A O 1
ATOM 1530 N N . ARG A 1 198 ? 37.696 -5.309 -44.119 1.00 87.31 198 ARG A N 1
ATOM 1531 C CA . ARG A 1 198 ? 37.424 -5.132 -45.552 1.00 87.31 198 ARG A CA 1
ATOM 1532 C C . ARG A 1 198 ? 38.508 -4.303 -46.247 1.00 87.31 198 ARG A C 1
ATOM 1534 O O . ARG A 1 198 ? 39.018 -4.733 -47.276 1.00 87.31 198 ARG A O 1
ATOM 1541 N N . ASP A 1 199 ? 38.934 -3.182 -45.663 1.00 83.94 199 ASP A N 1
ATOM 1542 C CA . ASP A 1 199 ? 39.995 -2.335 -46.238 1.00 83.94 199 ASP A CA 1
ATOM 1543 C C . ASP A 1 199 ? 41.344 -3.089 -46.335 1.00 83.94 199 ASP A C 1
ATOM 1545 O O . ASP A 1 199 ? 42.108 -2.928 -47.295 1.00 83.94 199 ASP A O 1
ATOM 1549 N N . ARG A 1 200 ? 41.636 -3.965 -45.363 1.00 82.25 200 ARG A N 1
ATOM 1550 C CA . ARG A 1 200 ? 42.834 -4.818 -45.372 1.00 82.25 200 ARG A CA 1
ATOM 1551 C C . ARG A 1 200 ? 42.793 -5.857 -46.495 1.00 82.25 200 ARG A C 1
ATOM 1553 O O . ARG A 1 200 ? 43.814 -6.063 -47.153 1.00 82.25 200 ARG A O 1
ATOM 1560 N N . LEU A 1 201 ? 41.644 -6.496 -46.716 1.00 81.25 201 LEU A N 1
ATOM 1561 C CA . LEU A 1 201 ? 41.451 -7.468 -47.800 1.00 81.25 201 LEU A CA 1
ATOM 1562 C C . LEU A 1 201 ? 41.538 -6.804 -49.185 1.00 81.25 201 LEU A C 1
ATOM 1564 O O . LEU A 1 201 ? 42.208 -7.331 -50.073 1.00 81.25 201 LEU A O 1
ATOM 1568 N N . ASP A 1 202 ? 40.949 -5.617 -49.355 1.00 77.75 202 ASP A N 1
ATOM 1569 C CA . ASP A 1 202 ? 41.022 -4.859 -50.615 1.00 77.75 202 ASP A CA 1
ATOM 1570 C C . ASP A 1 202 ? 42.468 -4.458 -50.961 1.00 77.75 202 ASP A C 1
ATOM 1572 O O . ASP A 1 202 ? 42.901 -4.556 -52.115 1.00 77.75 202 ASP A O 1
ATOM 1576 N N . THR A 1 203 ? 43.262 -4.082 -49.952 1.00 68.62 203 THR A N 1
ATOM 1577 C CA . THR A 1 203 ? 44.696 -3.797 -50.129 1.00 68.62 203 THR A CA 1
ATOM 1578 C C . THR A 1 203 ? 45.439 -5.026 -50.669 1.00 68.62 203 THR A C 1
ATOM 1580 O O . THR A 1 203 ? 46.180 -4.917 -51.649 1.00 68.62 203 THR A O 1
ATOM 1583 N N . GLN A 1 204 ? 45.172 -6.215 -50.115 1.00 72.81 204 GLN A N 1
ATOM 1584 C CA . GLN A 1 204 ? 45.786 -7.469 -50.569 1.00 72.81 204 GLN A CA 1
ATOM 1585 C C . GLN A 1 204 ? 45.443 -7.814 -52.025 1.00 72.81 204 GLN A C 1
ATOM 1587 O O . GLN A 1 204 ? 46.306 -8.312 -52.749 1.00 72.81 204 GLN A O 1
ATOM 1592 N N . ALA A 1 205 ? 44.228 -7.511 -52.491 1.00 72.62 205 ALA A N 1
ATOM 1593 C CA . ALA A 1 205 ? 43.835 -7.738 -53.882 1.00 72.62 205 ALA A CA 1
ATOM 1594 C C . ALA A 1 205 ? 44.626 -6.851 -54.865 1.00 72.62 205 ALA A C 1
ATOM 1596 O O . ALA A 1 205 ? 45.076 -7.322 -55.914 1.00 72.62 205 ALA A O 1
ATOM 1597 N N . SER A 1 206 ? 44.847 -5.578 -54.519 1.00 75.00 206 SER A N 1
ATOM 1598 C CA . SER A 1 206 ? 45.653 -4.658 -55.338 1.00 75.00 206 SER A CA 1
ATOM 1599 C C . SER A 1 206 ? 47.142 -5.029 -55.373 1.00 75.00 206 SER A C 1
ATOM 1601 O O . SER A 1 206 ? 47.766 -4.994 -56.438 1.00 75.00 206 SER A O 1
ATOM 1603 N N . ASP A 1 207 ? 47.697 -5.469 -54.241 1.00 80.75 207 ASP A N 1
ATOM 1604 C CA . ASP A 1 207 ? 49.071 -5.966 -54.153 1.00 80.75 207 ASP A CA 1
ATOM 1605 C C . ASP A 1 207 ? 49.251 -7.264 -54.949 1.00 80.75 207 ASP A C 1
ATOM 1607 O O . ASP A 1 207 ? 50.246 -7.410 -55.664 1.00 80.75 207 ASP A O 1
ATOM 1611 N N . TYR A 1 208 ? 48.270 -8.171 -54.893 1.00 79.62 208 TYR A N 1
ATOM 1612 C CA . TYR A 1 208 ? 48.242 -9.384 -55.707 1.00 79.62 208 TYR A CA 1
ATOM 1613 C C . TYR A 1 208 ? 48.228 -9.049 -57.201 1.00 79.62 208 TYR A C 1
ATOM 1615 O O . TYR A 1 208 ? 49.069 -9.544 -57.947 1.00 79.62 208 TYR A O 1
ATOM 1623 N N . ALA A 1 209 ? 47.354 -8.139 -57.644 1.00 83.94 209 ALA A N 1
ATOM 1624 C CA . ALA A 1 209 ? 47.309 -7.708 -59.042 1.00 83.94 209 ALA A CA 1
ATOM 1625 C C . ALA A 1 209 ? 48.639 -7.086 -59.511 1.00 83.94 209 ALA A C 1
ATOM 1627 O O . ALA A 1 209 ? 49.074 -7.336 -60.638 1.00 83.94 209 ALA A O 1
ATOM 1628 N N . ARG A 1 210 ? 49.314 -6.305 -58.653 1.00 89.38 210 ARG A N 1
ATOM 1629 C CA . ARG A 1 210 ? 50.649 -5.755 -58.941 1.00 89.38 210 ARG A CA 1
ATOM 1630 C C . ARG A 1 210 ? 51.703 -6.857 -59.058 1.00 89.38 210 ARG A C 1
ATOM 1632 O O . ARG A 1 210 ? 52.491 -6.836 -60.002 1.00 89.38 210 ARG A O 1
ATOM 1639 N N . LEU A 1 211 ? 51.727 -7.802 -58.117 1.00 87.19 211 LEU A N 1
ATOM 1640 C CA . LEU A 1 211 ? 52.687 -8.910 -58.104 1.00 87.19 211 LEU A CA 1
ATOM 1641 C C . LEU A 1 211 ? 52.504 -9.838 -59.310 1.00 87.19 211 LEU A C 1
ATOM 1643 O O . LEU A 1 211 ? 53.497 -10.225 -59.922 1.00 87.19 211 LEU A O 1
ATOM 1647 N N . THR A 1 212 ? 51.264 -10.122 -59.709 1.00 90.62 212 THR A N 1
ATOM 1648 C CA . THR A 1 212 ? 50.962 -10.923 -60.904 1.00 90.62 212 THR A CA 1
ATOM 1649 C C . THR A 1 212 ? 51.478 -10.252 -62.176 1.00 90.62 212 THR A C 1
ATOM 1651 O O . THR A 1 212 ? 52.182 -10.892 -62.951 1.00 90.62 212 THR A O 1
ATOM 1654 N N . ARG A 1 213 ? 51.244 -8.942 -62.359 1.00 91.19 213 ARG A N 1
ATOM 1655 C CA . ARG A 1 213 ? 51.798 -8.201 -63.511 1.00 91.19 213 ARG A CA 1
ATOM 1656 C C . ARG A 1 213 ? 53.325 -8.194 -63.514 1.00 91.19 213 ARG A C 1
ATOM 1658 O O . ARG A 1 213 ? 53.941 -8.396 -64.556 1.00 91.19 213 ARG A O 1
ATOM 1665 N N . ALA A 1 214 ? 53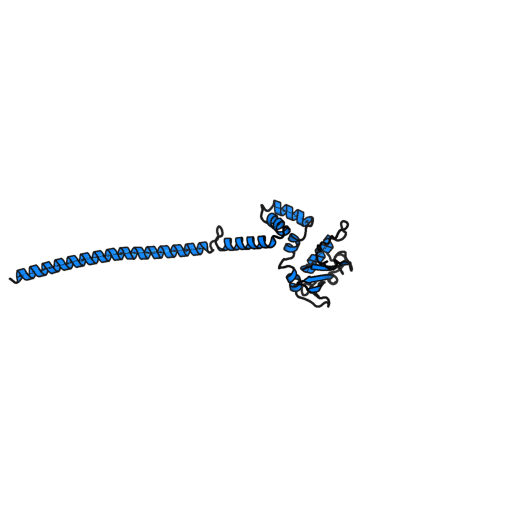.946 -7.990 -62.351 1.00 92.19 214 ALA A N 1
ATOM 1666 C CA . ALA A 1 214 ? 55.401 -8.031 -62.228 1.00 92.19 214 ALA A CA 1
ATOM 1667 C C . ALA A 1 214 ? 55.965 -9.417 -62.587 1.00 92.19 214 ALA A C 1
ATOM 1669 O O . ALA A 1 214 ? 56.995 -9.510 -63.255 1.00 92.19 214 ALA A O 1
ATOM 1670 N N . HIS A 1 215 ? 55.275 -10.487 -62.186 1.00 91.69 215 HIS A N 1
ATOM 1671 C CA . HIS A 1 215 ? 55.626 -11.858 -62.542 1.00 91.69 215 HIS A CA 1
ATOM 1672 C C . HIS A 1 215 ? 55.488 -12.119 -64.051 1.00 91.69 215 HIS A C 1
ATOM 1674 O O . HIS A 1 215 ? 56.391 -12.702 -64.654 1.00 91.69 215 HIS A O 1
ATOM 1680 N N . GLU A 1 216 ? 54.396 -11.676 -64.678 1.00 93.81 216 GLU A N 1
ATOM 1681 C CA . GLU A 1 216 ? 54.179 -11.797 -66.127 1.00 93.81 216 GLU A CA 1
ATOM 1682 C C . GLU A 1 216 ? 55.257 -11.055 -66.929 1.00 93.81 216 GLU A C 1
ATOM 1684 O O . GLU A 1 216 ? 55.845 -11.622 -67.853 1.00 93.81 216 GLU A O 1
ATOM 1689 N N . ASP A 1 217 ? 55.582 -9.820 -66.542 1.00 93.19 217 ASP A N 1
ATOM 1690 C CA . ASP A 1 217 ? 56.626 -9.024 -67.190 1.00 93.19 217 ASP A CA 1
ATOM 1691 C C . ASP A 1 217 ? 58.018 -9.647 -67.025 1.00 93.19 217 ASP A C 1
ATOM 1693 O O . ASP A 1 217 ? 58.784 -9.718 -67.990 1.00 93.19 217 ASP A O 1
ATOM 1697 N N . ALA A 1 218 ? 58.352 -10.128 -65.824 1.00 92.69 218 ALA A N 1
ATOM 1698 C CA . ALA A 1 218 ? 59.615 -10.818 -65.574 1.00 92.69 218 ALA A CA 1
ATOM 1699 C C . ALA A 1 218 ? 59.719 -12.120 -66.385 1.00 92.69 218 ALA A C 1
ATOM 1701 O O . ALA A 1 218 ? 60.764 -12.400 -66.975 1.00 92.69 218 ALA A O 1
ATOM 1702 N N . SER A 1 219 ? 58.623 -12.877 -66.476 1.00 93.69 219 SER A N 1
ATOM 1703 C CA . SER A 1 219 ? 58.546 -14.109 -67.267 1.00 93.69 219 SER A CA 1
ATOM 1704 C C . SER A 1 219 ? 58.727 -13.836 -68.760 1.00 93.69 219 SER A C 1
ATOM 1706 O O . SER A 1 219 ? 59.472 -14.556 -69.427 1.00 93.69 219 SER A O 1
ATOM 1708 N N . ARG A 1 220 ? 58.111 -12.764 -69.279 1.00 93.88 220 ARG A N 1
ATOM 1709 C CA . ARG A 1 220 ? 58.267 -12.336 -70.676 1.00 93.88 220 ARG A CA 1
ATOM 1710 C C . ARG A 1 220 ? 59.716 -11.964 -70.989 1.00 93.88 220 ARG A C 1
ATOM 1712 O O . ARG A 1 220 ? 60.288 -12.523 -71.920 1.00 93.88 220 ARG A O 1
ATOM 1719 N N . ARG A 1 221 ? 60.346 -11.124 -70.157 1.00 92.12 221 ARG A N 1
ATOM 1720 C CA . ARG A 1 221 ? 61.766 -10.747 -70.316 1.00 92.12 221 ARG A CA 1
ATOM 1721 C C . ARG A 1 221 ? 62.697 -11.957 -70.261 1.00 92.12 221 ARG A C 1
ATOM 1723 O O . ARG A 1 221 ? 63.655 -12.036 -71.023 1.00 92.12 221 ARG A O 1
ATOM 1730 N N . HIS A 1 222 ? 62.421 -12.912 -69.373 1.00 90.75 222 HIS A N 1
ATOM 1731 C CA . HIS A 1 222 ? 63.202 -14.144 -69.289 1.00 90.75 222 HIS A CA 1
ATOM 1732 C C . HIS A 1 222 ? 63.052 -15.004 -70.555 1.00 90.75 222 HIS A C 1
ATOM 1734 O O . HIS A 1 222 ? 64.042 -15.541 -71.052 1.00 90.75 222 HIS A O 1
ATOM 1740 N N . ALA A 1 223 ? 61.838 -15.123 -71.100 1.00 92.31 223 ALA A N 1
ATOM 1741 C CA . ALA A 1 223 ? 61.595 -15.848 -72.345 1.00 92.31 223 ALA A CA 1
ATOM 1742 C C . ALA A 1 223 ? 62.300 -15.189 -73.545 1.00 92.31 223 ALA A C 1
ATOM 1744 O O . ALA A 1 223 ? 62.953 -15.893 -74.316 1.00 92.31 223 ALA A O 1
ATOM 1745 N N . GLU A 1 224 ? 62.231 -13.860 -73.659 1.00 91.75 224 GLU A N 1
ATOM 1746 C CA . GLU A 1 224 ? 62.926 -13.070 -74.687 1.00 91.75 224 GLU A CA 1
ATOM 1747 C C . GLU A 1 224 ? 64.448 -13.262 -74.602 1.00 91.75 224 GLU A C 1
ATOM 1749 O O . GLU A 1 224 ? 65.069 -13.702 -75.569 1.00 91.75 224 GLU A O 1
ATOM 1754 N N . ALA A 1 225 ? 65.043 -13.071 -73.420 1.00 89.50 225 ALA A N 1
ATOM 1755 C CA . ALA A 1 225 ? 66.479 -13.269 -73.211 1.00 89.50 225 ALA A CA 1
ATOM 1756 C C . ALA A 1 225 ? 66.922 -14.726 -73.460 1.00 89.50 225 ALA A C 1
ATOM 1758 O O . ALA A 1 225 ? 68.013 -14.983 -73.974 1.00 89.50 225 ALA A O 1
ATOM 1759 N N . SER A 1 226 ? 66.080 -15.709 -73.120 1.00 88.31 226 SER A N 1
ATOM 1760 C CA . SER A 1 226 ? 66.341 -17.124 -73.410 1.00 88.31 226 SER A CA 1
ATOM 1761 C C . SER A 1 226 ? 66.316 -17.411 -74.915 1.00 88.31 226 SER A C 1
ATOM 1763 O O . SER A 1 226 ? 67.166 -18.154 -75.415 1.00 88.31 226 SER A O 1
ATOM 1765 N N . ALA A 1 227 ? 65.376 -16.809 -75.649 1.00 88.81 227 ALA A N 1
ATOM 1766 C CA . ALA A 1 227 ? 65.281 -16.927 -77.100 1.00 88.81 227 ALA A CA 1
ATOM 1767 C C . ALA A 1 227 ? 66.476 -16.262 -77.803 1.00 88.81 227 ALA A C 1
ATOM 1769 O O . ALA A 1 227 ? 67.086 -16.885 -78.672 1.00 88.81 227 ALA A O 1
ATOM 1770 N N . GLU A 1 228 ? 66.875 -15.061 -77.377 1.00 86.44 228 GLU A N 1
ATOM 1771 C CA . GLU A 1 228 ? 68.073 -14.375 -77.878 1.00 86.44 228 GLU A CA 1
ATOM 1772 C C . GLU A 1 228 ? 69.340 -15.195 -77.627 1.00 86.44 228 GLU A C 1
ATOM 1774 O O . GLU A 1 228 ? 70.138 -15.411 -78.542 1.00 86.44 228 GLU A O 1
ATOM 1779 N N . ARG A 1 229 ? 69.498 -15.745 -76.416 1.00 85.94 229 ARG A N 1
ATOM 1780 C CA . ARG A 1 229 ? 70.626 -16.624 -76.087 1.00 85.94 229 ARG A CA 1
ATOM 1781 C C . ARG A 1 229 ? 70.661 -17.864 -76.983 1.00 85.94 229 ARG A C 1
ATOM 1783 O O . ARG A 1 229 ? 71.738 -18.239 -77.445 1.00 85.94 229 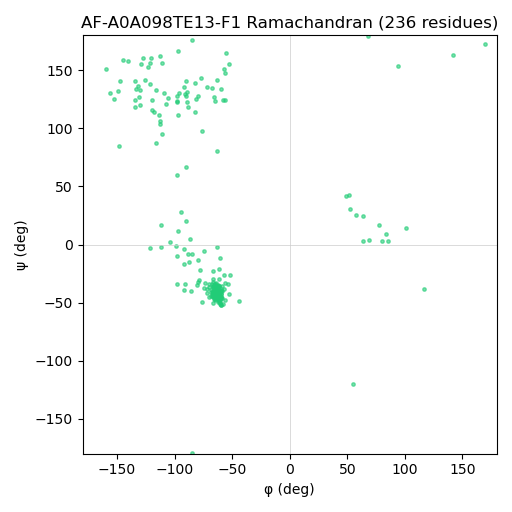ARG A O 1
ATOM 1790 N N . LYS A 1 230 ? 69.512 -18.500 -77.243 1.00 86.56 230 LYS A N 1
ATOM 1791 C CA . LYS A 1 230 ? 69.418 -19.642 -78.171 1.00 86.56 230 LYS A CA 1
ATOM 1792 C C . LYS A 1 230 ? 69.787 -19.242 -79.602 1.00 86.56 230 LYS A C 1
ATOM 1794 O O . LYS A 1 230 ? 70.521 -19.978 -80.254 1.00 8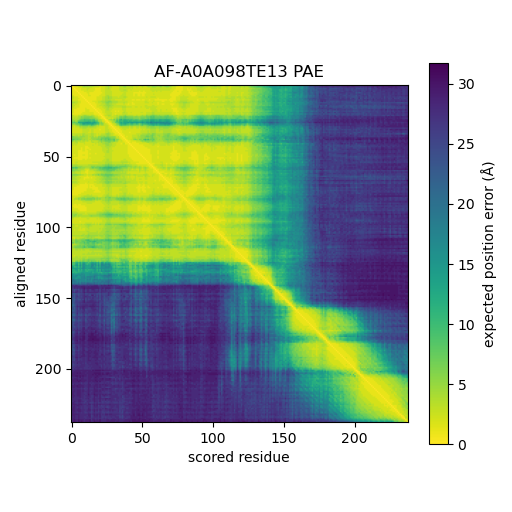6.56 230 LYS A O 1
ATOM 1799 N N . ALA A 1 231 ? 69.328 -18.083 -80.072 1.00 82.88 231 ALA A N 1
ATOM 1800 C CA . ALA A 1 231 ? 69.636 -17.578 -81.408 1.00 82.88 231 ALA A CA 1
ATOM 1801 C C . ALA A 1 231 ? 71.132 -17.263 -81.582 1.00 82.88 231 ALA A C 1
ATOM 1803 O O . ALA A 1 231 ? 71.725 -17.639 -82.591 1.00 82.88 231 ALA A O 1
ATOM 1804 N N . ILE A 1 232 ? 71.765 -16.634 -80.586 1.00 83.69 232 ILE A N 1
ATOM 1805 C CA . ILE A 1 232 ? 73.210 -16.356 -80.583 1.00 83.69 232 ILE A CA 1
ATOM 1806 C C . ILE A 1 232 ? 74.014 -17.663 -80.555 1.00 83.69 232 ILE A C 1
ATOM 1808 O O . ILE A 1 232 ? 74.955 -17.813 -81.331 1.00 83.69 232 ILE A O 1
ATOM 1812 N N . ALA A 1 233 ? 73.624 -18.630 -79.719 1.00 78.62 233 ALA A N 1
ATOM 1813 C CA . ALA A 1 233 ? 74.283 -19.935 -79.660 1.00 78.62 233 ALA A CA 1
ATOM 1814 C C . ALA A 1 233 ? 74.190 -20.700 -80.993 1.00 78.62 233 ALA A C 1
ATOM 1816 O O . ALA A 1 233 ? 75.180 -21.278 -81.429 1.00 78.62 233 ALA A O 1
ATOM 1817 N N . ALA A 1 234 ? 73.039 -20.656 -81.671 1.00 75.81 234 ALA A N 1
ATOM 1818 C CA . ALA A 1 234 ? 72.871 -21.262 -82.992 1.00 75.81 234 ALA A CA 1
ATOM 1819 C C . ALA A 1 234 ? 73.738 -20.584 -84.069 1.00 75.81 234 ALA A C 1
ATOM 1821 O O . ALA A 1 234 ? 74.235 -21.253 -84.967 1.00 75.81 234 ALA A O 1
ATOM 1822 N N . ARG A 1 235 ? 73.955 -19.267 -83.961 1.00 75.06 235 ARG A N 1
ATOM 1823 C CA . ARG A 1 235 ? 74.758 -18.475 -84.906 1.00 75.06 235 ARG A CA 1
ATOM 1824 C C . ARG A 1 235 ? 76.271 -18.631 -84.721 1.00 75.06 235 ARG A C 1
ATOM 1826 O O . ARG A 1 235 ? 77.013 -18.342 -85.644 1.00 75.06 235 ARG A O 1
ATOM 1833 N N . LEU A 1 236 ? 76.713 -19.045 -83.533 1.00 71.25 236 LEU A N 1
ATOM 1834 C CA . LEU A 1 236 ? 78.112 -19.365 -83.220 1.00 71.25 236 LEU A CA 1
ATOM 1835 C C . LEU A 1 236 ? 78.481 -20.824 -83.543 1.00 71.25 236 LEU A C 1
ATOM 1837 O O . LEU A 1 236 ? 79.661 -21.159 -83.550 1.00 71.25 236 LEU A O 1
ATOM 1841 N N . ALA A 1 237 ? 77.486 -21.691 -83.755 1.00 67.19 237 ALA A N 1
ATOM 1842 C CA . ALA A 1 237 ? 77.665 -23.120 -84.016 1.00 67.19 237 ALA A CA 1
ATOM 1843 C C . ALA A 1 237 ? 77.592 -23.501 -85.510 1.00 67.19 237 ALA A C 1
ATOM 1845 O O . ALA A 1 237 ? 77.739 -24.681 -85.830 1.00 67.19 237 ALA A O 1
ATOM 1846 N N . GLY A 1 238 ? 77.348 -22.534 -86.400 1.00 52.59 238 GLY A N 1
ATOM 1847 C CA . GLY A 1 238 ? 77.416 -22.679 -87.860 1.00 52.59 238 GLY A CA 1
ATOM 1848 C C . GLY A 1 238 ? 78.480 -21.763 -88.437 1.00 52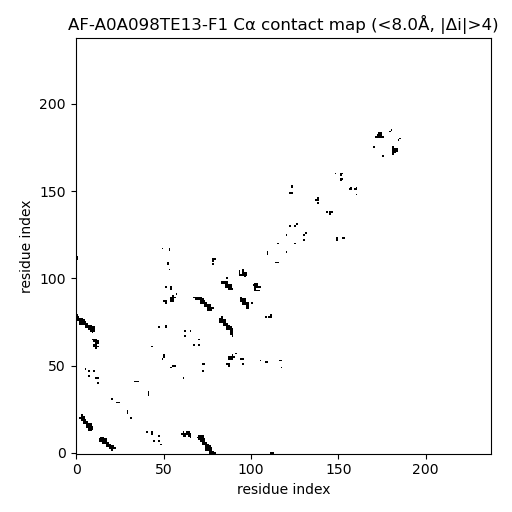.59 238 GLY A C 1
ATOM 1849 O O . GLY A 1 238 ? 79.084 -22.165 -89.452 1.00 52.59 238 GLY A O 1
#

Nearest PDB structures (foldseek):
  3qf7-assembly3_A  TM=4.570E-01  e=3.197E-03  Thermotoga maritima
  2gmn-assembly1_A  TM=2.102E-01  e=4.077E-01  Bradyrhizobium diazoefficiens USDA 110

Foldseek 3Di:
DDFQKKFQCDWQPDHRDMDGQHDDDVPDDSDDDDDDDPVPCPVRSVVLVLCQLANQDPDHPTCPPPHQQRGKMWTFDDDPNDTWIWMAGRDPPLRIATPVRGRDDSVVSVNRVVNDHSVSCCLLPDDDPVSVVVVVVCCVVDPDDVVVVNVCSPVVNPVVVVVVVVVVVVVVQADDVPDCDHVVNVVVVVVVVVVVVVVVVVVVVVVVVVVVVVVVVVVVVVVVVVVVVVVVVVVVVD

Secondary structure (DSSP, 8-state):
-EEEEEEEEEETTEEEEEEE--PPPTTS--------STTSSHHHHHHHHHHHHH---SS-GGGSSS-GGG-EEEEEEEETTEEEEEEEES-SSS-EEETTS-B--THHHHGGGTT--HHHHHHHH---HHHHHHHHHHHHHSSSHHHHHHHHHHTT-HHHHHHHHHHHHHHHHH--TT-S-SHHHHHHHHHHHHHHHHHHHHHHHHHHHHHHHHHHHHHHHHHHHHHHHHHHHHHH--

Radius of gyration: 39.89 Å; Cα contacts (8 Å, |Δi|>4): 232; chains: 1; bounding box: 102×46×112 Å

pLDDT: mean 82.91, std 14.16, range [44.94, 98.25]

Mean predicted aligned error: 16.03 Å

Solvent-accessible surface area (backbone atoms only — not comparable to full-atom values): 13621 Å² total; per-residue (Å²): 96,46,75,36,30,42,29,32,44,23,41,32,92,38,67,72,40,73,48,77,67,58,81,86,56,89,95,58,83,91,79,83,85,91,83,71,64,86,90,68,40,67,70,57,51,54,50,47,53,50,24,49,71,70,48,49,58,98,83,57,85,45,38,82,74,29,54,58,91,61,24,31,34,37,32,35,33,36,46,96,89,42,80,43,47,38,30,26,37,58,48,97,64,74,27,37,19,36,82,80,73,43,68,42,68,68,62,73,54,42,69,50,48,79,76,60,52,67,67,59,44,42,68,75,75,48,90,44,76,65,58,50,50,54,46,49,51,47,45,73,72,38,93,55,73,60,57,54,48,56,59,35,48,76,71,71,34,57,66,55,54,52,51,50,53,49,54,49,52,57,44,46,51,38,55,46,93,90,54,92,65,36,53,54,55,52,52,52,51,52,51,52,51,55,49,54,53,49,56,54,52,53,51,52,54,55,52,47,56,50,51,51,52,53,49,52,53,51,50,49,54,50,52,52,53,50,50,51,51,50,52,52,52,56,63,74,72,111

Sequence (238 aa):
MRVNRLDLTRYGKFTDHTIDFGAHAPGGCDLHIVYGPNEAGKSTLFNGWLDLLFGIGAQSSYNFLHPYPNMRIGAEIDIGGETREFVRIKRQQNSLLDGRDQPVPDGALLAGLAGLDRDSYRTMFSLDDETLEQGGESILASRGDLGELLFSASAGLGELSQRLVRMRSETEGFYKYRARSGRLAELKTELAGLKAERDRLDTQASDYARLTRAHEDASRRHAEASAERKAIAARLAG